Protein 2GSJ (pdb70)

B-factor: mean 14.68, std 8.49, range [4.19, 54.15]

Sequence (271 aa):
GGIVVYWGQNGGEGTLTSTCESGLYQIVNIAFLSQFGGGRRPQINLAGHCDPANNGCRTVSDGIRACQRRGIKVMLSIGGGAGSYSLSSVQDARSVADYIWNNFLGGRSSSRPLGDAVLDGVDFDIEHGGAYYDALARRLSEHNRGGKKVFLSAAPQCPFPDQSLNKALSTGLFDYVWVQFYNNPQCEFNSGNPSNFRNSWNKWTSSFNAKFYVGLPASPEAAGSGYVPPQQLINQVLPFVKRSPKYGGVMLWDRFNDLKTKYSSKIKPSV

CATH classification: 3.20.20.80

Structure (mmCIF, N/CA/C/O backbone):
data_2GSJ
#
_entry.id   2GSJ
#
_cell.length_a   55.190
_cell.length_b   59.949
_cell.length_c   76.697
_cell.angle_alpha   90.00
_cell.angle_beta   90.00
_cell.angle_gamma   90.00
#
_symmetry.space_group_name_H-M   'P 21 21 21'
#
loop_
_entity.id
_entity.type
_entity.pdbx_description
1 polymer 'protein PPL-2'
2 non-polymer 'SULFATE ION'
3 water water
#
loop_
_atom_site.group_PDB
_atom_site.id
_atom_site.type_symbol
_atom_site.label_atom_id
_atom_site.label_alt_id
_atom_site.label_comp_id
_atom_site.label_asym_id
_atom_site.label_entity_id
_atom_site.label_seq_id
_atom_site.pdbx_PDB_ins_code
_atom_site.Cartn_x
_atom_site.Cartn_y
_atom_site.Cartn_z
_atom_site.occupancy
_atom_site.B_iso_or_equiv
_atom_site.auth_seq_id
_atom_site.auth_comp_id
_atom_site.auth_asym_id
_atom_site.auth_atom_id
_atom_site.pdbx_PDB_model_num
ATOM 1 N N . GLY A 1 1 ? 32.183 6.753 22.386 1.00 14.15 1 GLY A N 1
ATOM 2 C CA . GLY A 1 1 ? 31.464 6.455 23.663 1.00 13.00 1 GLY A CA 1
ATOM 3 C C . GLY A 1 1 ? 30.119 5.801 23.445 1.00 12.95 1 GLY A C 1
ATOM 4 O O . GLY A 1 1 ? 29.719 5.494 22.303 1.00 13.78 1 GLY A O 1
ATOM 5 N N . GLY A 1 2 ? 29.420 5.573 24.551 1.00 11.41 2 GLY A N 1
ATOM 6 C CA . GLY A 1 2 ? 28.203 4.783 24.524 1.00 10.69 2 GLY A CA 1
ATOM 7 C C . GLY A 1 2 ? 27.004 5.572 24.997 1.00 9.96 2 GLY A C 1
ATOM 8 O O . GLY A 1 2 ? 27.133 6.679 25.550 1.00 9.96 2 GLY A O 1
ATOM 9 N N . ILE A 1 3 ? 25.830 5.020 24.741 1.00 9.15 3 ILE A N 1
ATOM 10 C CA . ILE A 1 3 ? 24.616 5.605 25.261 1.00 8.28 3 ILE A CA 1
ATOM 11 C C . ILE A 1 3 ? 23.997 4.655 26.258 1.00 7.69 3 ILE A C 1
ATOM 12 O O . ILE A 1 3 ? 23.885 3.462 26.020 1.00 7.99 3 ILE A O 1
ATOM 17 N N . VAL A 1 4 ? 23.664 5.215 27.408 1.00 6.29 4 VAL A N 1
ATOM 18 C CA . VAL A 1 4 ? 23.080 4.465 28.487 1.00 6.10 4 VAL A CA 1
ATOM 19 C C . VAL A 1 4 ? 21.639 4.934 28.556 1.00 6.11 4 VAL A C 1
ATOM 20 O O . VAL A 1 4 ? 21.346 6.092 28.320 1.00 6.29 4 VAL A O 1
ATOM 24 N N . VAL A 1 5 ? 20.729 4.018 28.851 1.00 5.41 5 VAL A N 1
ATOM 25 C CA . VAL A 1 5 ? 19.344 4.426 28.953 1.00 5.37 5 VAL A CA 1
ATOM 26 C C . VAL A 1 5 ? 18.669 3.690 30.097 1.00 5.80 5 VAL A C 1
ATOM 27 O O . VAL A 1 5 ? 19.029 2.562 30.425 1.00 5.76 5 VAL A O 1
ATOM 31 N N . TYR A 1 6 ? 17.685 4.352 30.696 1.00 5.38 6 TYR A N 1
ATOM 32 C CA . TYR A 1 6 ? 16.825 3.696 31.667 1.00 5.82 6 TYR A CA 1
ATOM 33 C C . TYR A 1 6 ? 15.588 3.195 30.980 1.00 6.44 6 TYR A C 1
ATOM 34 O O . TYR A 1 6 ? 14.973 3.906 30.177 1.00 5.78 6 TYR A O 1
ATOM 43 N N . TRP A 1 7 ? 15.208 1.991 31.366 1.00 6.21 7 TRP A N 1
ATOM 44 C CA . TRP A 1 7 ? 13.986 1.384 30.898 1.00 6.48 7 TRP A CA 1
ATOM 45 C C . TRP A 1 7 ? 13.297 0.810 32.105 1.00 6.64 7 TRP A C 1
ATOM 46 O O . TRP A 1 7 ? 13.945 0.332 33.037 1.00 6.15 7 TRP A O 1
ATOM 57 N N . GLY A 1 8 ? 11.968 0.905 32.095 1.00 6.95 8 GLY A N 1
ATOM 58 C CA . GLY A 1 8 ? 11.187 0.173 33.058 1.00 6.64 8 GLY A CA 1
ATOM 59 C C . GLY A 1 8 ? 10.133 0.999 33.733 1.00 7.98 8 GLY A C 1
ATOM 60 O O . GLY A 1 8 ? 9.222 0.438 34.349 1.00 7.93 8 GLY A O 1
ATOM 61 N N . GLN A 1 9 ? 10.228 2.315 33.600 1.00 7.09 9 GLN A N 1
ATOM 62 C CA . GLN A 1 9 ? 9.373 3.207 34.378 1.00 8.61 9 GLN A CA 1
ATOM 63 C C . GLN A 1 9 ? 8.229 3.825 33.599 1.00 8.26 9 GLN A C 1
ATOM 64 O O . GLN A 1 9 ? 7.478 4.664 34.114 1.00 9.25 9 GLN A O 1
ATOM 70 N N . ASN A 1 10 ? 8.068 3.355 32.376 1.00 8.35 10 ASN A N 1
ATOM 71 C CA . ASN A 1 10 ? 6.989 3.813 31.548 1.00 9.20 10 ASN A CA 1
ATOM 72 C C . ASN A 1 10 ? 6.503 2.669 30.696 1.00 9.65 10 ASN A C 1
ATOM 73 O O . ASN A 1 10 ? 7.156 2.270 29.744 1.00 8.87 10 ASN A O 1
ATOM 78 N N . GLY A 1 11 ? 5.338 2.146 31.052 1.00 10.02 11 GLY A N 1
ATOM 79 C CA . GLY A 1 11 ? 4.811 0.982 30.377 1.00 10.22 11 GLY A CA 1
ATOM 80 C C . GLY A 1 11 ? 4.504 1.207 28.914 1.00 10.37 11 GLY A C 1
ATOM 81 O O . GLY A 1 11 ? 4.214 0.264 28.206 1.00 11.49 11 GLY A O 1
ATOM 82 N N . GLY A 1 12 ? 4.566 2.457 28.459 1.00 9.74 12 GLY A N 1
ATOM 83 C CA . GLY A 1 12 ? 4.309 2.773 27.066 1.00 9.82 12 GLY A CA 1
ATOM 84 C C . GLY A 1 12 ? 5.577 2.852 26.236 1.00 9.70 12 GLY A C 1
ATOM 85 O O . GLY A 1 12 ? 5.528 3.213 25.055 1.00 9.72 12 GLY A O 1
ATOM 86 N N . GLU A 1 13 ? 6.709 2.494 26.835 1.00 8.77 13 GLU A N 1
ATOM 87 C CA . GLU A 1 13 ? 8.007 2.664 26.153 1.00 8.52 13 GLU A CA 1
ATOM 88 C C . GLU A 1 13 ? 8.477 1.428 25.392 1.00 8.21 13 GLU A C 1
ATOM 89 O O . GLU A 1 13 ? 9.599 1.394 24.909 1.00 8.47 13 GLU A O 1
ATOM 95 N N . GLY A 1 14 ? 7.606 0.432 25.282 1.00 8.51 14 GLY A N 1
ATOM 96 C CA . GLY A 1 14 ? 7.934 -0.822 24.639 1.00 8.87 14 GLY A CA 1
ATOM 97 C C . GLY A 1 14 ? 8.804 -1.717 25.499 1.00 8.83 14 GLY A C 1
ATOM 98 O O . GLY A 1 14 ? 9.174 -1.391 26.636 1.00 8.88 14 GLY A O 1
ATOM 99 N N . THR A 1 15 ? 9.140 -2.866 24.946 1.00 8.99 15 THR A N 1
ATOM 100 C CA . THR A 1 15 ? 9.786 -3.884 25.697 1.00 9.18 15 THR A CA 1
ATOM 101 C C . THR A 1 15 ? 11.256 -3.579 25.886 1.00 8.46 15 THR A C 1
ATOM 102 O O . THR A 1 15 ? 11.851 -2.770 25.159 1.00 8.50 15 THR A O 1
ATOM 106 N N . LEU A 1 16 ? 11.833 -4.260 26.859 1.00 8.51 16 LEU A N 1
ATOM 107 C CA . LEU A 1 16 ? 13.245 -4.239 27.037 1.00 8.30 16 LEU A CA 1
ATOM 108 C C . LEU A 1 16 ? 13.896 -4.817 25.777 1.00 8.47 16 LEU A C 1
ATOM 109 O O . LEU A 1 16 ? 14.904 -4.313 25.294 1.00 8.09 16 LEU A O 1
ATOM 114 N N . THR A 1 17 ? 13.318 -5.896 25.252 1.00 8.35 17 THR A N 1
ATOM 115 C CA . THR A 1 17 ? 13.846 -6.465 24.014 1.00 8.74 17 THR A CA 1
ATOM 116 C C . THR A 1 17 ? 13.947 -5.394 22.946 1.00 7.76 17 THR A C 1
ATOM 117 O O . THR A 1 17 ? 15.012 -5.206 22.348 1.00 7.41 17 THR A O 1
ATOM 121 N N . SER A 1 18 ? 12.862 -4.662 22.723 1.00 7.44 18 SER A N 1
ATOM 122 C CA . SER A 1 18 ? 12.858 -3.645 21.680 1.00 8.91 18 SER A CA 1
ATOM 123 C C . SER A 1 18 ? 13.913 -2.573 21.941 1.00 8.80 18 SER A C 1
ATOM 124 O O . SER A 1 18 ? 14.615 -2.108 21.022 1.00 8.51 18 SER A O 1
ATOM 127 N N . THR A 1 19 ? 14.013 -2.184 23.207 1.00 9.26 19 THR A N 1
ATOM 128 C CA . THR A 1 19 ? 15.008 -1.224 23.639 1.00 9.30 19 THR A CA 1
ATOM 129 C C . THR A 1 19 ? 16.398 -1.662 23.213 1.00 10.24 19 THR A C 1
ATOM 130 O O . THR A 1 19 ? 17.171 -0.882 22.615 1.00 9.52 19 THR A O 1
ATOM 134 N N . CYS A 1 20 ? 16.721 -2.912 23.500 1.00 10.55 20 CYS A N 1
ATOM 135 C CA . CYS A 1 20 ? 18.042 -3.386 23.127 1.00 12.70 20 CYS A CA 1
ATOM 136 C C . CYS A 1 20 ? 18.230 -3.627 21.655 1.00 12.36 20 CYS A C 1
ATOM 137 O O . CYS A 1 20 ? 19.303 -3.354 21.113 1.00 12.13 20 CYS A O 1
ATOM 140 N N . GLU A 1 21 ? 17.197 -4.151 21.011 1.00 12.00 21 GLU A N 1
ATOM 141 C CA . GLU A 1 21 ? 17.250 -4.341 19.557 1.00 12.79 21 GLU A CA 1
ATOM 142 C C . GLU A 1 21 ? 17.419 -3.051 18.742 1.00 11.92 21 GLU A C 1
ATOM 143 O O . GLU A 1 21 ? 17.850 -3.099 17.595 1.00 12.24 21 GLU A O 1
ATOM 149 N N . SER A 1 22 ? 17.061 -1.904 19.323 1.00 11.02 22 SER A N 1
ATOM 150 C CA . SER A 1 22 ? 17.166 -0.621 18.639 1.00 9.83 22 SER A CA 1
ATOM 151 C C . SER A 1 22 ? 18.606 -0.334 18.223 1.00 8.81 22 SER A C 1
ATOM 152 O O . SER A 1 22 ? 18.838 0.421 17.300 1.00 9.67 22 SER A O 1
ATOM 155 N N . GLY A 1 23 ? 19.561 -0.943 18.908 1.00 8.59 23 GLY A N 1
ATOM 156 C CA . GLY A 1 23 ? 20.977 -0.711 18.636 1.00 9.22 23 GLY A CA 1
ATOM 157 C C . GLY A 1 23 ? 21.462 0.633 19.124 1.00 8.96 23 GLY A C 1
ATOM 158 O O . GLY A 1 23 ? 22.578 1.034 18.839 1.00 9.57 23 GLY A O 1
ATOM 159 N N . LEU A 1 24 ? 20.613 1.341 19.858 1.00 8.41 24 LEU A N 1
ATOM 160 C CA . LEU A 1 24 ? 20.939 2.685 20.300 1.00 7.62 24 LEU A CA 1
ATOM 161 C C . LEU A 1 24 ? 21.811 2.721 21.526 1.00 7.91 24 LEU A C 1
ATOM 162 O O . LEU A 1 24 ? 22.475 3.728 21.770 1.00 8.69 24 LEU A O 1
ATOM 167 N N . TYR A 1 25 ? 21.785 1.636 22.296 1.00 7.77 25 TYR A N 1
ATOM 168 C CA . TYR A 1 25 ? 22.285 1.679 23.649 1.00 7.37 25 TYR A CA 1
ATOM 169 C C . TYR A 1 25 ? 23.398 0.691 23.935 1.00 8.04 25 TYR A C 1
ATOM 170 O O . TYR A 1 25 ? 23.397 -0.424 23.421 1.00 8.59 25 TYR A O 1
ATOM 179 N N . GLN A 1 26 ? 24.317 1.098 24.803 1.00 8.02 26 GLN A N 1
ATOM 180 C CA . GLN A 1 26 ? 25.395 0.217 25.245 1.00 8.21 26 GLN A CA 1
ATOM 181 C C . GLN A 1 26 ? 25.076 -0.363 26.583 1.00 7.48 26 GLN A C 1
ATOM 182 O O . GLN A 1 26 ? 25.567 -1.421 26.937 1.00 7.01 26 GLN A O 1
ATOM 188 N N . ILE A 1 27 ? 24.258 0.359 27.338 1.00 6.81 27 ILE A N 1
ATOM 189 C CA . ILE A 1 27 ? 23.879 -0.105 28.660 1.00 6.55 27 ILE A CA 1
ATOM 190 C C . ILE A 1 27 ? 22.427 0.261 28.887 1.00 6.97 27 ILE A C 1
ATOM 191 O O . ILE A 1 27 ? 22.007 1.354 28.560 1.00 6.54 27 ILE A O 1
ATOM 196 N N . VAL A 1 28 ? 21.661 -0.668 29.427 1.00 5.82 28 VAL A N 1
ATOM 197 C CA . VAL A 1 28 ? 20.299 -0.358 29.804 1.00 6.66 28 VAL A CA 1
ATOM 198 C C . VAL A 1 28 ? 20.186 -0.603 31.295 1.00 6.47 28 VAL A C 1
ATOM 199 O O . VAL A 1 28 ? 20.594 -1.656 31.797 1.00 7.74 28 VAL A O 1
ATOM 203 N N . ASN A 1 29 ? 19.640 0.383 31.999 1.00 5.64 29 ASN A N 1
ATOM 204 C CA . ASN A 1 29 ? 19.367 0.247 33.407 1.00 6.37 29 ASN A CA 1
ATOM 205 C C . ASN A 1 29 ? 17.885 -0.043 33.567 1.00 5.87 29 ASN A C 1
ATOM 206 O O . ASN A 1 29 ? 17.040 0.723 33.107 1.00 6.54 29 ASN A O 1
ATOM 211 N N . ILE A 1 30 ? 17.599 -1.166 34.199 1.00 5.41 30 ILE A N 1
ATOM 212 C CA . ILE A 1 30 ? 16.221 -1.547 34.491 1.00 5.78 30 ILE A CA 1
ATOM 213 C C . ILE A 1 30 ? 15.802 -0.856 35.794 1.00 5.52 30 ILE A C 1
ATOM 214 O O . ILE A 1 30 ? 16.339 -1.125 36.870 1.00 5.73 30 ILE A O 1
ATOM 219 N N . ALA A 1 31 ? 14.842 0.049 35.659 1.00 5.55 31 ALA A N 1
ATOM 220 C CA . ALA A 1 31 ? 14.390 0.903 36.745 1.00 5.70 31 ALA A CA 1
ATOM 221 C C . ALA A 1 31 ? 12.987 0.436 37.157 1.00 5.75 31 ALA A C 1
ATOM 222 O O . ALA A 1 31 ? 12.072 0.562 36.378 1.00 6.71 31 ALA A O 1
ATOM 224 N N . PHE A 1 32 ? 12.790 -0.079 38.366 1.00 6.60 32 PHE A N 1
ATOM 225 C CA . PHE A 1 32 ? 13.769 -0.112 39.438 1.00 6.24 32 PHE A CA 1
ATOM 226 C C . PHE A 1 32 ? 13.466 -1.265 40.360 1.00 7.06 32 PHE A C 1
ATOM 227 O O . PHE A 1 32 ? 12.325 -1.734 40.431 1.00 7.19 32 PHE A O 1
ATOM 235 N N . LEU A 1 33 ? 14.480 -1.655 41.121 1.00 7.41 33 LEU A N 1
ATOM 236 C CA . LEU A 1 33 ? 14.230 -2.288 42.406 1.00 7.79 33 LEU A CA 1
ATOM 237 C C . LEU A 1 33 ? 13.920 -1.079 43.291 1.00 7.37 33 LEU A C 1
ATOM 238 O O . LEU A 1 33 ? 14.815 -0.401 43.808 1.00 8.36 33 LEU A O 1
ATOM 243 N N . SER A 1 3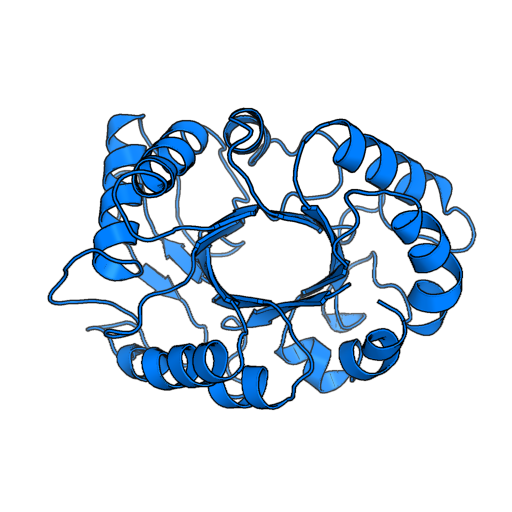4 ? 12.636 -0.795 43.411 1.00 7.75 34 SER A N 1
ATOM 244 C CA . SER A 1 34 ? 12.155 0.439 44.003 1.00 7.46 34 SER A CA 1
ATOM 245 C C . SER A 1 34 ? 11.972 0.313 45.512 1.00 8.01 34 SER A C 1
ATOM 246 O O . SER A 1 34 ? 11.805 1.301 46.196 1.00 7.94 34 SER A O 1
ATOM 249 N N . GLN A 1 35 ? 11.976 -0.915 46.023 1.00 8.07 35 GLN A N 1
ATOM 250 C CA . GLN A 1 35 ? 11.798 -1.117 47.459 1.00 7.84 35 GLN A CA 1
ATOM 251 C C . GLN A 1 35 ? 12.780 -2.155 47.947 1.00 7.54 35 GLN A C 1
ATOM 252 O O . GLN A 1 35 ? 12.927 -3.201 47.346 1.00 7.25 35 GLN A O 1
ATOM 258 N N . PHE A 1 36 ? 13.475 -1.829 49.035 1.00 8.16 36 PHE A N 1
ATOM 259 C CA . PHE A 1 36 ? 14.464 -2.706 49.628 1.00 8.18 36 PHE A CA 1
ATOM 260 C C . PHE A 1 36 ? 14.958 -2.016 50.871 1.00 8.59 36 PHE A C 1
ATOM 261 O O . PHE A 1 36 ? 14.734 -0.811 51.064 1.00 8.39 36 PHE A O 1
ATOM 269 N N . GLY A 1 37 ? 15.685 -2.772 51.683 1.00 8.81 37 GLY A N 1
ATOM 270 C CA . GLY A 1 37 ? 16.338 -2.227 52.841 1.00 9.61 37 GLY A CA 1
ATOM 271 C C . GLY A 1 37 ? 15.410 -2.049 54.013 1.00 8.91 37 GLY A C 1
ATOM 272 O O . GLY A 1 37 ? 14.183 -2.027 53.865 1.00 9.19 37 GLY A O 1
ATOM 273 N N . GLY A 1 38 ? 15.997 -1.955 55.200 1.00 8.80 38 GLY A N 1
ATOM 274 C CA . GLY A 1 38 ? 15.232 -1.567 56.369 1.00 8.29 38 GLY A CA 1
ATOM 275 C C . GLY A 1 38 ? 14.265 -2.647 56.822 1.00 8.00 38 GLY A C 1
ATOM 276 O O . GLY A 1 38 ? 13.410 -2.388 57.670 1.00 8.94 38 GLY A O 1
ATOM 277 N N . GLY A 1 39 ? 14.410 -3.843 56.239 1.00 8.33 39 GLY A N 1
ATOM 278 C CA . GLY A 1 39 ? 13.528 -4.979 56.508 1.00 9.37 39 GLY A CA 1
ATOM 279 C C . GLY A 1 39 ? 12.353 -5.036 55.549 1.00 9.85 39 GLY A C 1
ATOM 280 O O . GLY A 1 39 ? 11.515 -5.938 55.649 1.00 9.75 39 GLY A O 1
ATOM 281 N N . ARG A 1 40 ? 12.256 -4.050 54.652 1.00 9.35 40 ARG A N 1
ATOM 282 C CA . ARG A 1 40 ? 11.232 -4.093 53.630 1.00 10.40 40 ARG A CA 1
ATOM 283 C C . ARG A 1 40 ? 11.381 -5.327 52.736 1.00 10.54 40 ARG A C 1
ATOM 284 O O . ARG A 1 40 ? 12.480 -5.817 52.464 1.00 10.68 40 ARG A O 1
ATOM 292 N N . ARG A 1 41 ? 10.241 -5.833 52.297 1.00 11.21 41 ARG A N 1
ATOM 293 C CA . ARG A 1 41 ? 10.219 -6.859 51.285 1.00 12.01 41 ARG A CA 1
ATOM 294 C C . ARG A 1 41 ? 10.735 -6.177 50.030 1.00 11.54 41 ARG A C 1
ATOM 295 O O . ARG A 1 41 ? 10.214 -5.148 49.646 1.00 10.79 41 ARG A O 1
ATOM 303 N N . PRO A 1 42 ? 11.778 -6.736 49.412 1.00 12.36 42 PRO A N 1
ATOM 304 C CA . PRO A 1 42 ? 12.220 -6.058 48.179 1.00 12.37 42 PRO A CA 1
ATOM 305 C C . PRO A 1 42 ? 11.163 -6.147 47.093 1.00 12.71 42 PRO A C 1
ATOM 306 O O . PRO A 1 42 ? 10.450 -7.155 46.987 1.00 12.99 42 PRO A O 1
ATOM 310 N N . GLN A 1 43 ? 11.040 -5.091 46.302 1.00 12.05 43 GLN A N 1
ATOM 311 C CA . GLN A 1 43 ? 10.057 -5.106 45.232 1.00 11.89 43 GLN A CA 1
ATOM 312 C C . GLN A 1 43 ? 10.643 -4.370 44.071 1.00 11.04 43 GLN A C 1
ATOM 313 O O . GLN A 1 43 ? 11.309 -3.348 44.236 1.00 9.24 43 GLN A O 1
ATOM 319 N N . ILE A 1 44 ? 10.396 -4.914 42.894 1.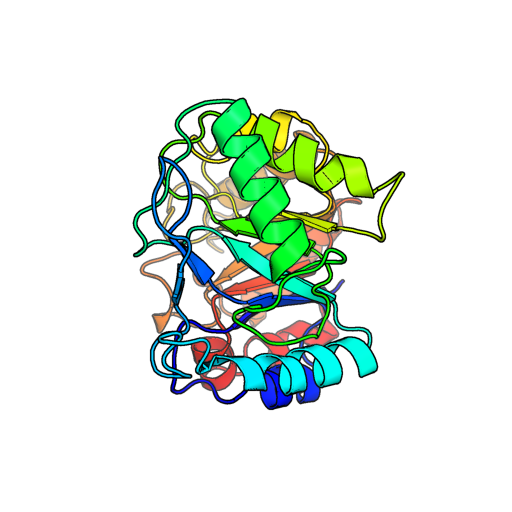00 11.01 44 ILE A N 1
ATOM 320 C CA . ILE A 1 44 ? 10.673 -4.144 41.697 1.00 10.87 44 ILE A CA 1
ATOM 321 C C . ILE A 1 44 ? 9.414 -3.385 41.347 1.00 10.33 44 ILE A C 1
ATOM 322 O O . ILE A 1 44 ? 8.286 -3.738 41.755 1.00 10.59 44 ILE A O 1
ATOM 327 N N . ASN A 1 45 ? 9.612 -2.323 40.590 1.00 9.36 45 ASN A N 1
ATOM 328 C CA . ASN A 1 45 ? 8.511 -1.638 40.008 1.00 8.71 45 ASN A CA 1
ATOM 329 C C . ASN A 1 45 ? 8.903 -1.369 38.574 1.00 8.53 45 ASN A C 1
ATOM 330 O O . ASN A 1 45 ? 9.903 -0.708 38.324 1.00 8.15 45 ASN A O 1
ATOM 335 N N . LEU A 1 46 ? 8.125 -1.913 37.650 1.00 8.01 46 LEU A N 1
ATOM 336 C CA . LEU A 1 46 ? 8.327 -1.608 36.249 1.00 7.90 46 LEU A CA 1
ATOM 337 C C . LEU A 1 46 ? 7.093 -0.939 35.668 1.00 8.30 46 LEU A C 1
ATOM 338 O O . LEU A 1 46 ? 6.703 -1.203 34.522 1.00 8.68 46 LEU A O 1
ATOM 343 N N . ALA A 1 47 ? 6.501 -0.041 36.459 1.00 8.41 47 ALA A N 1
ATOM 344 C CA . ALA A 1 47 ? 5.372 0.755 36.010 1.00 10.00 47 ALA A CA 1
ATOM 345 C C . ALA A 1 47 ? 4.353 -0.195 35.374 1.00 9.96 47 ALA A C 1
ATOM 346 O O . ALA A 1 47 ? 4.115 -1.272 35.911 1.00 11.14 47 ALA A O 1
ATOM 348 N N . GLY A 1 48 ? 3.794 0.176 34.229 1.00 11.35 48 GLY A N 1
ATOM 349 C CA . GLY A 1 48 ? 2.783 -0.640 33.565 1.00 12.26 48 GLY A CA 1
ATOM 350 C C . GLY A 1 48 ? 3.275 -1.827 32.764 1.00 13.13 48 GLY A C 1
ATOM 351 O O . GLY A 1 48 ? 2.477 -2.539 32.143 1.00 13.16 48 GLY A O 1
ATOM 352 N N . HIS A 1 49 ? 4.589 -2.065 32.764 1.00 12.24 49 HIS A N 1
ATOM 353 C CA . HIS A 1 49 ? 5.142 -3.137 31.954 1.00 12.57 49 HIS A CA 1
ATOM 354 C C . HIS A 1 49 ? 4.626 -4.492 32.398 1.00 13.35 49 HIS A C 1
ATOM 355 O O . HIS A 1 49 ? 4.248 -5.313 31.590 1.00 13.37 49 HIS A O 1
ATOM 362 N N . CYS A 1 50 ? 4.635 -4.703 33.696 1.00 13.90 50 CYS A N 1
ATOM 363 C CA . CYS A 1 50 ? 4.295 -5.989 34.275 1.00 15.27 50 CYS A CA 1
ATOM 364 C C . CYS A 1 50 ? 4.100 -5.782 35.762 1.00 16.61 50 CYS A C 1
ATOM 365 O O . CYS A 1 50 ? 4.586 -4.816 36.349 1.00 15.23 50 CYS A O 1
ATOM 368 N N . ASP A 1 51 ? 3.352 -6.696 36.354 1.00 18.29 51 ASP A N 1
ATOM 369 C CA . ASP A 1 51 ? 3.031 -6.629 37.750 1.00 20.25 51 ASP A CA 1
ATOM 370 C C . ASP A 1 51 ? 3.980 -7.597 38.442 1.00 21.47 51 ASP A C 1
ATOM 371 O O . ASP A 1 51 ? 3.902 -8.809 38.226 1.00 21.92 51 ASP A O 1
ATOM 376 N N . PRO A 1 52 ? 4.873 -7.070 39.290 1.00 22.57 52 PRO A N 1
ATOM 377 C CA . PRO A 1 52 ? 5.876 -7.916 39.904 1.00 23.95 52 PRO A CA 1
ATOM 378 C C . PRO A 1 52 ? 5.277 -8.873 40.940 1.00 25.30 52 PRO A C 1
ATOM 379 O O . PRO A 1 52 ? 5.977 -9.771 41.413 1.00 25.75 52 PRO A O 1
ATOM 383 N N . ALA A 1 53 ? 4.002 -8.673 41.281 1.00 26.61 53 ALA A N 1
ATOM 384 C CA . ALA A 1 53 ? 3.280 -9.580 42.184 1.00 28.30 53 ALA A CA 1
ATOM 385 C C . ALA A 1 53 ? 3.476 -11.008 41.711 1.00 29.40 53 ALA A C 1
ATOM 386 O O . ALA A 1 53 ? 3.225 -11.323 40.536 1.00 29.71 53 ALA A O 1
ATOM 388 N N . ASN A 1 54 ? 3.935 -11.853 42.635 1.00 30.74 54 ASN A N 1
ATOM 389 C CA . ASN A 1 54 ? 4.319 -13.239 42.345 1.00 31.74 54 ASN A CA 1
ATOM 390 C C . ASN A 1 54 ? 5.141 -13.365 41.051 1.00 31.54 54 ASN A C 1
ATOM 391 O O . ASN A 1 54 ? 4.785 -14.092 40.118 1.00 32.27 54 ASN A O 1
ATOM 396 N N . ASN A 1 55 ? 6.236 -12.611 41.022 1.00 30.96 55 ASN A N 1
ATOM 397 C CA . ASN A 1 55 ? 7.143 -12.511 39.872 1.00 29.98 55 ASN A CA 1
ATOM 398 C C . ASN A 1 55 ? 6.490 -12.471 38.461 1.00 28.52 55 ASN A C 1
ATOM 399 O O . ASN A 1 55 ? 6.907 -13.195 37.556 1.00 29.12 55 ASN A O 1
ATOM 404 N N . GLY A 1 56 ? 5.491 -11.604 38.281 1.00 26.09 56 GLY A N 1
ATOM 405 C CA . GLY A 1 56 ? 4.854 -11.394 36.970 1.00 23.44 56 GLY A CA 1
ATOM 406 C C . GLY A 1 56 ? 5.734 -10.664 35.956 1.00 21.50 56 GLY A C 1
ATOM 407 O O . GLY A 1 56 ? 5.361 -10.478 34.801 1.00 21.11 56 GLY A O 1
ATOM 408 N N . CYS A 1 57 ? 6.907 -10.238 36.408 1.00 19.70 57 CYS A N 1
ATOM 409 C CA . CYS A 1 57 ? 7.886 -9.602 35.525 1.00 18.39 57 CYS A CA 1
ATOM 410 C C . CYS A 1 57 ? 8.989 -10.564 35.068 1.00 18.61 57 CYS A C 1
ATOM 411 O O . CYS A 1 57 ? 10.010 -10.147 34.528 1.00 17.33 57 CYS A O 1
ATOM 414 N N . ARG A 1 58 ? 8.771 -11.865 35.258 1.00 19.15 58 ARG A N 1
ATOM 415 C CA . ARG A 1 58 ? 9.810 -12.849 34.940 1.00 19.94 58 ARG A CA 1
ATOM 416 C C . ARG A 1 58 ? 10.234 -12.871 33.483 1.00 19.52 58 ARG A C 1
ATOM 417 O O . ARG A 1 58 ? 11.382 -13.241 33.170 1.00 19.13 58 ARG A O 1
ATOM 425 N N . THR A 1 59 ? 9.316 -12.466 32.604 1.00 18.92 59 THR A N 1
ATOM 426 C CA . THR A 1 59 ? 9.573 -12.408 31.165 1.00 19.28 59 THR A CA 1
ATOM 427 C C . THR A 1 59 ? 10.593 -11.336 30.761 1.00 17.69 59 THR A C 1
ATOM 428 O O . THR A 1 59 ? 11.072 -11.320 29.626 1.00 18.26 59 THR A O 1
ATOM 432 N N . VAL A 1 60 ? 10.897 -10.419 31.677 1.00 16.01 60 VAL A N 1
ATOM 433 C CA . VAL A 1 60 ? 11.934 -9.414 31.435 1.00 14.10 60 VAL A CA 1
ATOM 434 C C . VAL A 1 60 ? 13.276 -10.072 31.103 1.00 13.67 60 VAL A C 1
ATOM 435 O O . VAL A 1 60 ? 14.127 -9.478 30.419 1.00 12.89 60 VAL A O 1
ATOM 439 N N . SER A 1 61 ? 13.463 -11.303 31.580 1.00 13.31 61 SER A N 1
ATOM 440 C CA . SER A 1 61 ? 14.653 -12.060 31.269 1.00 13.65 61 SER A CA 1
ATOM 441 C C . SER A 1 61 ? 14.853 -12.239 29.776 1.00 13.52 61 SER A C 1
ATOM 442 O O . SER A 1 61 ? 15.986 -12.320 29.328 1.00 13.08 61 SER A O 1
ATOM 445 N N . ASP A 1 62 ? 13.760 -12.316 29.022 1.00 13.52 62 ASP A N 1
ATOM 446 C CA . ASP A 1 62 ? 13.857 -12.367 27.563 1.00 13.83 62 ASP A CA 1
ATOM 447 C C . ASP A 1 62 ? 14.546 -11.105 27.027 1.00 13.33 62 ASP A C 1
ATOM 448 O O . ASP A 1 62 ? 15.434 -11.185 26.171 1.00 13.88 62 ASP A O 1
ATOM 453 N N . GLY A 1 63 ? 14.120 -9.951 27.540 1.00 12.74 63 GLY A N 1
ATOM 454 C CA . GLY A 1 63 ? 14.738 -8.681 27.187 1.00 12.13 63 GLY A CA 1
ATOM 455 C C . GLY A 1 63 ? 16.180 -8.630 27.641 1.00 11.91 63 GLY A C 1
ATOM 456 O O . GLY A 1 63 ? 17.050 -8.150 26.894 1.00 11.92 63 GLY A O 1
ATOM 457 N N . ILE A 1 64 ? 16.435 -9.093 28.864 1.00 10.58 64 ILE A N 1
ATOM 458 C CA . ILE A 1 64 ? 17.794 -9.053 29.401 1.00 10.79 64 ILE A CA 1
ATOM 459 C C . ILE A 1 64 ? 18.710 -9.853 28.480 1.00 11.68 64 ILE A C 1
ATOM 460 O O . ILE A 1 64 ? 19.762 -9.383 28.058 1.00 11.44 64 ILE A O 1
ATOM 465 N N . ARG A 1 65 ? 18.263 -11.054 28.155 1.00 12.79 65 ARG A N 1
ATOM 466 C CA . ARG A 1 65 ? 18.997 -11.931 27.264 1.00 13.69 65 ARG A CA 1
ATOM 467 C C . ARG A 1 65 ? 19.183 -11.301 25.885 1.00 13.80 65 ARG A C 1
ATOM 468 O O . ARG A 1 65 ? 20.289 -11.320 25.358 1.00 13.85 65 ARG A O 1
ATOM 476 N N . ALA A 1 66 ? 18.115 -10.734 25.319 1.00 13.95 66 ALA A N 1
ATOM 477 C CA . ALA A 1 66 ? 18.159 -10.067 24.012 1.00 13.99 66 ALA A CA 1
ATOM 478 C C . ALA A 1 66 ? 19.246 -8.981 24.011 1.00 14.15 66 ALA A C 1
ATOM 479 O O . ALA A 1 66 ? 20.016 -8.834 23.061 1.00 14.05 66 ALA A O 1
ATOM 481 N N . CYS A 1 67 ? 19.301 -8.247 25.116 1.00 13.55 67 CYS A N 1
ATOM 482 C CA . CYS A 1 67 ? 20.287 -7.207 25.322 1.00 13.49 67 CYS A CA 1
ATOM 483 C C . CYS A 1 67 ? 21.688 -7.814 25.383 1.00 12.42 67 CYS A C 1
ATOM 484 O O . CYS A 1 67 ? 22.618 -7.386 24.689 1.00 12.39 67 CYS A O 1
ATOM 487 N N . GLN A 1 68 ? 21.841 -8.808 26.233 1.00 11.80 68 GLN A N 1
ATOM 488 C CA . GLN A 1 68 ? 23.165 -9.367 26.464 1.00 11.68 68 GLN A CA 1
ATOM 489 C C . GLN A 1 68 ? 23.720 -10.085 25.249 1.00 12.29 68 GLN A C 1
ATOM 490 O O . GLN A 1 68 ? 24.926 -10.053 25.023 1.00 12.19 68 GLN A O 1
ATOM 496 N N . ARG A 1 69 ? 22.826 -10.690 24.468 1.00 13.01 69 ARG A N 1
ATOM 497 C CA . ARG A 1 69 ? 23.184 -11.321 23.191 1.00 14.95 69 ARG A CA 1
ATOM 498 C C . ARG A 1 69 ? 23.688 -10.283 22.192 1.00 14.20 69 ARG A C 1
ATOM 499 O O . ARG A 1 69 ? 24.328 -10.633 21.205 1.00 14.70 69 ARG A O 1
ATOM 507 N N . ARG A 1 70 ? 23.416 -9.009 22.456 1.00 12.97 70 ARG A N 1
ATOM 508 C CA . ARG A 1 70 ? 23.920 -7.939 21.594 1.00 13.18 70 ARG A CA 1
ATOM 509 C C . ARG A 1 70 ? 25.047 -7.140 22.230 1.00 12.44 70 ARG A C 1
ATOM 510 O O . ARG A 1 70 ? 25.418 -6.086 21.720 1.00 12.78 70 ARG A O 1
ATOM 518 N N . GLY A 1 71 ? 25.577 -7.652 23.338 1.00 11.78 71 GLY A N 1
ATOM 519 C CA . GLY A 1 71 ? 26.731 -7.085 24.007 1.00 11.71 71 GLY A CA 1
ATOM 520 C C . GLY A 1 71 ? 26.353 -5.894 24.855 1.00 11.61 71 GLY A C 1
ATOM 521 O O . GLY A 1 71 ? 27.213 -5.140 25.275 1.00 13.22 71 GLY A O 1
ATOM 522 N N . ILE A 1 72 ? 25.055 -5.729 25.093 1.00 11.10 72 ILE A N 1
ATOM 523 C CA . ILE A 1 72 ? 24.559 -4.598 25.883 1.00 9.54 72 ILE A CA 1
ATOM 524 C C . ILE A 1 72 ? 24.503 -5.032 27.339 1.00 9.40 72 ILE A C 1
ATOM 525 O O . ILE A 1 72 ? 23.986 -6.107 27.669 1.00 8.45 72 ILE A O 1
ATOM 530 N N . LYS A 1 73 ? 25.095 -4.216 28.209 1.00 9.32 73 LYS A N 1
ATOM 531 C CA . LYS A 1 73 ? 25.023 -4.460 29.633 1.00 9.88 73 LYS A CA 1
ATOM 532 C C . LYS A 1 73 ? 23.640 -4.075 30.139 1.00 9.64 73 LYS A C 1
ATOM 533 O O . LYS A 1 73 ? 23.067 -3.067 29.727 1.00 8.42 73 LYS A O 1
ATOM 539 N N . VAL A 1 74 ? 23.115 -4.890 31.043 1.00 8.78 74 VAL A N 1
ATOM 540 C CA . VAL A 1 74 ? 21.838 -4.602 31.620 1.00 9.00 74 VAL A CA 1
ATOM 541 C C . VAL A 1 74 ? 22.015 -4.559 33.117 1.00 8.93 74 VAL A C 1
ATOM 542 O O . VAL A 1 74 ? 22.450 -5.535 33.733 1.00 9.43 74 VAL A O 1
ATOM 546 N N . MET A 1 75 ? 21.699 -3.399 33.683 1.00 7.95 75 MET A N 1
ATOM 547 C CA . MET A 1 75 ? 21.949 -3.129 35.081 1.00 7.70 75 MET A CA 1
ATOM 548 C C . MET A 1 75 ? 20.606 -3.136 35.764 1.00 7.38 75 MET A C 1
ATOM 549 O O . MET A 1 75 ? 19.587 -2.707 35.183 1.00 7.52 75 MET A O 1
ATOM 554 N N . LEU A 1 76 ? 20.605 -3.623 36.992 1.00 7.26 76 LEU A N 1
ATOM 555 C CA . LEU A 1 76 ? 19.447 -3.427 37.848 1.00 7.16 76 LEU A CA 1
ATOM 556 C C . LEU A 1 76 ? 19.611 -2.073 38.508 1.00 6.55 76 LEU A C 1
ATOM 557 O O . LEU A 1 76 ? 20.558 -1.845 39.259 1.00 7.73 76 LEU A O 1
ATOM 562 N N . SER A 1 77 ? 18.678 -1.179 38.250 1.00 6.53 77 SER A N 1
ATOM 563 C CA . SER A 1 77 ? 18.713 0.083 38.946 1.00 6.85 77 SER A CA 1
ATOM 564 C C . SER A 1 77 ? 17.896 -0.001 40.219 1.00 7.09 77 SER A C 1
ATOM 565 O O . SER A 1 77 ? 16.728 -0.399 40.215 1.00 8.73 77 SER A O 1
ATOM 568 N N . ILE A 1 78 ? 18.530 0.392 41.308 1.00 5.92 78 ILE A N 1
ATOM 569 C CA . ILE A 1 78 ? 17.899 0.347 42.596 1.00 6.35 78 ILE A CA 1
ATOM 570 C C . ILE A 1 78 ? 17.598 1.753 43.056 1.00 6.05 78 ILE A C 1
ATOM 571 O O . ILE A 1 78 ? 18.380 2.685 42.838 1.00 6.58 78 ILE A O 1
ATOM 576 N N . GLY A 1 79 ? 16.429 1.900 43.672 1.00 6.49 79 GLY A N 1
ATOM 577 C CA . GLY A 1 79 ? 16.039 3.156 44.252 1.00 6.30 79 GLY A CA 1
ATOM 578 C C . GLY A 1 79 ? 15.025 3.857 43.380 1.00 6.94 79 GLY A C 1
ATOM 579 O O . GLY A 1 79 ? 13.925 3.339 43.166 1.00 7.13 79 GLY A O 1
ATOM 580 N N . GLY A 1 80 ? 15.386 5.034 42.872 1.00 7.98 80 GLY A N 1
ATOM 581 C CA . GLY A 1 80 ? 14.452 5.787 42.062 1.00 7.40 80 GLY A CA 1
ATOM 582 C C . GLY A 1 80 ? 13.675 6.747 42.931 1.00 8.00 80 GLY A C 1
ATOM 583 O O . GLY A 1 80 ? 13.872 6.807 44.140 1.00 7.94 80 GLY A O 1
ATOM 584 N N . GLY A 1 81 ? 12.798 7.506 42.300 1.00 8.21 81 GLY A N 1
ATOM 585 C CA . GLY A 1 81 ? 12.113 8.586 42.972 1.00 9.14 81 GLY A CA 1
ATOM 586 C C . GLY A 1 81 ? 10.795 8.262 43.617 1.00 10.13 81 GLY A C 1
ATOM 587 O O . GLY A 1 81 ? 10.223 9.128 44.288 1.00 12.07 81 GLY A O 1
ATOM 588 N N . ALA A 1 82 ? 10.305 7.032 43.439 1.00 9.61 82 ALA A N 1
ATOM 589 C CA . ALA A 1 82 ? 8.961 6.684 43.919 1.00 9.32 82 ALA A CA 1
ATOM 590 C C . ALA A 1 82 ? 8.967 5.660 45.040 1.00 9.38 82 ALA A C 1
ATOM 591 O O . ALA A 1 82 ? 8.087 5.659 45.899 1.00 9.68 82 ALA A O 1
ATOM 593 N N . GLY A 1 83 ? 9.946 4.769 45.005 1.00 8.33 83 GLY A N 1
ATOM 594 C CA . GLY A 1 83 ? 9.954 3.628 45.929 1.00 8.13 83 GLY A CA 1
ATOM 595 C C . GLY A 1 83 ? 10.269 4.019 47.363 1.00 8.55 83 GLY A C 1
ATOM 596 O O . GLY A 1 83 ? 10.747 5.131 47.651 1.00 9.17 83 GLY A O 1
ATOM 597 N N . SER A 1 84 ? 9.969 3.084 48.264 1.00 8.74 84 SER A N 1
ATOM 598 C CA . SER A 1 84 ? 10.329 3.217 49.665 1.00 9.98 84 SER A CA 1
ATOM 599 C C . SER A 1 84 ? 11.524 2.311 49.884 1.00 9.20 84 SER A C 1
ATOM 600 O O . SER A 1 84 ? 11.396 1.088 49.798 1.00 9.89 84 SER A O 1
ATOM 603 N N . TYR A 1 85 ? 12.671 2.913 50.158 1.00 8.96 85 TYR A N 1
ATOM 604 C CA . TYR A 1 85 ? 13.919 2.166 50.323 1.00 9.13 85 TYR A CA 1
ATOM 605 C C . TYR A 1 85 ? 14.890 2.975 51.142 1.00 10.00 85 TYR A C 1
ATOM 606 O O . TYR A 1 85 ? 14.924 4.199 51.048 1.00 10.61 85 TYR A O 1
ATOM 615 N N . SER A 1 86 ? 15.719 2.283 51.906 1.00 10.09 86 SER A N 1
ATOM 616 C CA . SER A 1 86 ? 16.745 2.905 52.722 1.00 10.41 86 SER A CA 1
ATOM 617 C C . SER A 1 86 ? 17.404 1.744 53.427 1.00 10.29 86 SER A C 1
ATOM 618 O O . SER A 1 86 ? 16.822 0.678 53.544 1.00 10.59 86 SER A O 1
ATOM 621 N N . LEU A 1 87 ? 18.613 1.962 53.902 1.00 9.92 87 LEU A N 1
ATOM 622 C CA . LEU A 1 87 ? 19.373 0.924 54.556 1.00 9.68 87 LEU A CA 1
ATOM 623 C C . LEU A 1 87 ? 19.505 1.262 56.028 1.00 9.60 87 LEU A C 1
ATOM 624 O O . LEU A 1 87 ? 19.730 2.414 56.378 1.00 9.47 87 LEU A O 1
ATOM 629 N N . SER A 1 88 ? 19.376 0.253 56.886 1.00 9.24 88 SER A N 1
ATOM 630 C CA . SER A 1 88 ? 19.350 0.501 58.328 1.00 9.14 88 SER A CA 1
ATOM 631 C C . SER A 1 88 ? 20.707 0.314 58.995 1.00 9.43 88 SER A C 1
ATOM 632 O O . SER A 1 88 ? 20.939 0.811 60.099 1.00 9.52 88 SER A O 1
ATOM 635 N N . SER A 1 89 ? 21.588 -0.430 58.337 1.00 9.83 89 SER A N 1
ATOM 636 C CA . SER A 1 89 ? 22.856 -0.824 58.915 1.00 10.68 89 SER A CA 1
ATOM 637 C C . SER A 1 89 ? 23.728 -1.425 57.827 1.00 11.28 89 SER A C 1
ATOM 638 O O . SER A 1 89 ? 23.277 -1.688 56.703 1.00 10.87 89 SER A O 1
ATOM 641 N N . VAL A 1 90 ? 24.990 -1.650 58.178 1.00 11.68 90 VAL A N 1
ATOM 642 C CA . VAL A 1 90 ? 25.902 -2.393 57.319 1.00 12.05 90 VAL A CA 1
ATOM 643 C C . VAL A 1 90 ? 25.390 -3.790 57.038 1.00 12.20 90 VAL A C 1
ATOM 644 O O . VAL A 1 90 ? 25.404 -4.234 55.896 1.00 11.26 90 VAL A O 1
ATOM 648 N N . GLN A 1 91 ? 24.920 -4.479 58.076 1.00 12.37 91 GLN A N 1
ATOM 649 C CA . GLN A 1 91 ? 24.380 -5.815 57.893 1.00 13.03 91 GLN A CA 1
ATOM 650 C C . GLN A 1 91 ? 23.180 -5.799 56.954 1.00 11.74 91 GLN A C 1
ATOM 651 O O . GLN A 1 91 ? 23.070 -6.661 56.091 1.00 10.90 91 GLN A O 1
ATOM 657 N N . ASP A 1 92 ? 22.301 -4.811 57.131 1.00 11.32 92 ASP A N 1
ATOM 658 C CA . ASP A 1 92 ? 21.154 -4.643 56.252 1.00 10.63 92 ASP A CA 1
ATOM 659 C C . ASP A 1 92 ? 21.632 -4.416 54.820 1.00 10.34 92 ASP A C 1
ATOM 660 O O . ASP A 1 92 ? 21.134 -5.049 53.895 1.00 9.93 92 ASP A O 1
ATOM 665 N N . ALA A 1 93 ? 22.621 -3.542 54.653 1.00 9.68 93 ALA A N 1
ATOM 666 C CA . ALA A 1 93 ? 23.154 -3.266 53.328 1.00 9.39 93 ALA A CA 1
ATOM 667 C C . ALA A 1 93 ? 23.693 -4.555 52.720 1.00 9.75 93 ALA A C 1
ATOM 668 O O . ALA A 1 93 ? 23.443 -4.856 51.567 1.00 8.71 93 ALA A O 1
ATOM 670 N N . ARG A 1 94 ? 24.406 -5.342 53.517 1.00 10.05 94 ARG A N 1
ATOM 671 C CA . ARG A 1 94 ? 24.936 -6.593 53.017 1.00 10.87 94 ARG A CA 1
ATOM 672 C C . ARG A 1 94 ? 23.813 -7.551 52.681 1.00 11.15 94 ARG A C 1
ATOM 673 O O . ARG A 1 94 ? 23.875 -8.234 51.668 1.00 11.25 94 ARG A O 1
ATOM 681 N N . SER A 1 95 ? 22.788 -7.578 53.527 1.00 11.26 95 SER A N 1
ATOM 682 C CA . SER A 1 95 ? 21.617 -8.404 53.295 1.00 12.11 95 SER A CA 1
ATOM 683 C C . SER A 1 95 ? 20.940 -8.058 51.965 1.00 11.93 95 SER A C 1
ATOM 684 O O . SER A 1 95 ? 20.586 -8.955 51.179 1.00 12.10 95 SER A O 1
ATOM 687 N N . VAL A 1 96 ? 20.770 -6.760 51.719 1.00 11.12 96 VAL A N 1
ATOM 688 C CA . VAL A 1 96 ? 20.190 -6.308 50.461 1.00 10.58 96 VAL A CA 1
ATOM 689 C C . VAL A 1 96 ? 21.102 -6.659 49.276 1.00 10.25 96 VAL A C 1
ATOM 690 O O . VAL A 1 96 ? 20.621 -7.164 48.270 1.00 10.66 96 VAL A O 1
ATOM 694 N N . ALA A 1 97 ? 22.410 -6.423 49.408 1.00 10.09 97 ALA A N 1
ATOM 695 C CA . ALA A 1 97 ? 23.347 -6.796 48.363 1.00 10.51 97 ALA A CA 1
ATOM 696 C C . ALA A 1 97 ? 23.223 -8.293 48.072 1.00 10.61 97 ALA A C 1
ATOM 697 O O . ALA A 1 97 ? 23.239 -8.716 46.917 1.00 10.43 97 ALA A O 1
ATOM 699 N N . ASP A 1 98 ? 23.100 -9.095 49.132 1.00 11.27 98 ASP A N 1
ATOM 700 C CA . ASP A 1 98 ? 22.988 -10.549 48.959 1.00 12.26 98 ASP A CA 1
ATOM 701 C C . ASP A 1 98 ? 21.689 -10.899 48.276 1.00 12.06 98 ASP A C 1
ATOM 702 O O . ASP A 1 98 ? 21.653 -11.755 47.394 1.00 12.77 98 ASP A O 1
ATOM 707 N N . TYR A 1 99 ? 20.619 -10.218 48.682 1.00 12.63 99 TYR A N 1
ATOM 708 C CA . TYR A 1 99 ? 19.349 -10.390 48.032 1.00 12.75 99 TYR A CA 1
ATOM 709 C C . TYR A 1 99 ? 19.476 -10.076 46.529 1.00 12.46 99 TYR A C 1
ATOM 710 O O . TYR A 1 99 ? 18.981 -10.817 45.691 1.00 11.99 99 TYR A O 1
ATOM 719 N N . ILE A 1 100 ? 20.131 -8.968 46.196 1.00 12.17 100 ILE A N 1
ATOM 720 C CA . ILE A 1 100 ? 20.273 -8.582 44.792 1.00 11.60 100 ILE A CA 1
ATOM 721 C C . ILE A 1 100 ? 21.105 -9.616 44.040 1.00 12.70 100 ILE A C 1
ATOM 722 O O . ILE A 1 100 ? 20.727 -10.048 42.951 1.00 13.14 100 ILE A O 1
ATOM 727 N N . TRP A 1 101 ? 22.227 -10.014 44.632 1.00 13.26 101 TRP A N 1
ATOM 728 C CA . TRP A 1 101 ? 23.080 -11.046 44.064 1.00 14.80 101 TRP A CA 1
ATOM 729 C C . TRP A 1 101 ? 22.254 -12.287 43.729 1.00 14.46 101 TRP A C 1
ATOM 730 O O . TRP A 1 101 ? 22.309 -12.814 42.610 1.00 13.89 101 TRP A O 1
ATOM 741 N N . ASN A 1 102 ? 21.451 -12.733 44.691 1.00 14.70 102 ASN A N 1
ATOM 742 C CA . ASN A 1 102 ? 20.694 -13.974 44.518 1.00 15.24 102 ASN A CA 1
ATOM 743 C C . ASN A 1 102 ? 19.521 -13.893 43.568 1.00 14.62 102 ASN A C 1
ATOM 744 O O . ASN A 1 102 ? 19.124 -14.889 42.944 1.00 14.87 102 ASN A O 1
ATOM 749 N N . ASN A 1 103 ? 18.964 -12.695 43.465 1.00 13.90 103 ASN A N 1
ATOM 750 C CA . ASN A 1 103 ? 17.720 -12.533 42.774 1.00 13.71 103 ASN A CA 1
ATOM 751 C C . ASN A 1 103 ? 17.860 -11.916 41.404 1.00 13.32 103 ASN A C 1
ATOM 752 O O . ASN A 1 103 ? 16.967 -12.057 40.563 1.00 14.09 103 ASN A O 1
ATOM 757 N N . PHE A 1 104 ? 18.993 -11.261 41.182 1.00 13.34 104 PHE A N 1
ATOM 758 C CA . PHE A 1 104 ? 19.197 -10.537 39.932 1.00 12.81 104 PHE A CA 1
ATOM 759 C C . PHE A 1 104 ? 20.531 -10.803 39.290 1.00 12.79 104 PHE A C 1
ATOM 760 O O . PHE A 1 104 ? 20.652 -10.652 38.083 1.00 12.55 104 PHE A O 1
ATOM 768 N N . LEU A 1 105 ? 21.517 -11.189 40.093 1.00 12.60 105 LEU A N 1
ATOM 769 C CA . LEU A 1 105 ? 22.865 -11.398 39.595 1.00 13.28 105 LEU A CA 1
ATOM 770 C C . LEU A 1 105 ? 23.181 -12.900 39.575 1.00 14.18 105 LEU A C 1
ATOM 771 O O . LEU A 1 105 ? 22.314 -13.705 39.260 1.00 13.10 105 LEU A O 1
ATOM 776 N N . GLY A 1 106 ? 24.415 -13.258 39.904 1.00 15.36 106 GLY A N 1
ATOM 777 C CA . GLY A 1 106 ? 24.881 -14.621 39.694 1.00 17.32 106 GLY A CA 1
ATOM 778 C C . GLY A 1 106 ? 24.514 -15.603 40.784 1.00 18.31 106 GLY A C 1
ATOM 779 O O . GLY A 1 106 ? 24.908 -16.759 40.717 1.00 18.09 106 GLY A O 1
ATOM 780 N N . GLY A 1 107 ? 23.757 -15.157 41.782 1.00 19.24 107 GLY A N 1
ATOM 781 C CA . GLY A 1 107 ? 23.348 -16.028 42.874 1.00 19.71 107 GLY A CA 1
ATOM 782 C C . GLY A 1 107 ? 22.132 -16.859 42.553 1.00 21.18 107 GLY A C 1
ATOM 783 O O . GLY A 1 107 ? 21.720 -16.968 41.393 1.00 21.11 107 GLY A O 1
ATOM 784 N N . ARG A 1 108 ? 21.545 -17.456 43.584 1.00 22.39 108 ARG A N 1
ATOM 785 C CA . ARG A 1 108 ? 20.453 -18.393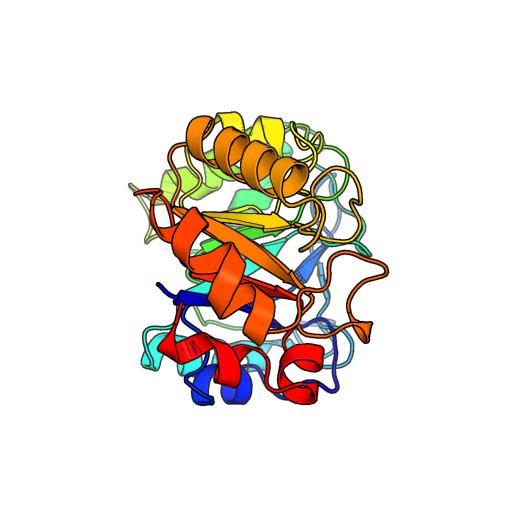 43.384 1.00 23.67 108 ARG A CA 1
ATOM 786 C C . ARG A 1 108 ? 19.243 -17.939 44.168 1.00 23.43 108 ARG A C 1
ATOM 787 O O . ARG A 1 108 ? 19.352 -17.519 45.320 1.00 22.69 108 ARG A O 1
ATOM 795 N N . SER A 1 109 ? 18.096 -18.022 43.513 1.00 23.63 109 SER A N 1
ATOM 796 C CA . SER A 1 109 ? 16.815 -17.746 44.117 1.00 24.51 109 SER A CA 1
ATOM 797 C C . SER A 1 109 ? 15.712 -18.430 43.328 1.00 25.23 109 SER A C 1
ATOM 798 O O . SER A 1 109 ? 15.743 -18.471 42.095 1.00 26.02 109 SER A O 1
ATOM 801 N N . SER A 1 110 ? 14.727 -18.947 44.047 1.00 26.02 110 SER A N 1
ATOM 802 C CA . SER A 1 110 ? 13.571 -19.579 43.420 1.00 26.62 110 SER A CA 1
ATOM 803 C C . SER A 1 110 ? 12.499 -18.555 43.028 1.00 26.54 110 SER A C 1
ATOM 804 O O . SER A 1 110 ? 11.477 -18.918 42.452 1.00 27.26 110 SER A O 1
ATOM 807 N N . SER A 1 111 ? 12.727 -17.285 43.354 1.00 25.71 111 SER A N 1
ATOM 808 C CA . SER A 1 111 ? 11.751 -16.238 43.065 1.00 24.93 111 SER A CA 1
ATOM 809 C C . SER A 1 111 ? 12.437 -14.994 42.499 1.00 23.49 111 SER A C 1
ATOM 810 O O . SER A 1 111 ? 12.239 -13.884 42.997 1.00 23.67 111 SER A O 1
ATOM 813 N N . ARG A 1 112 ? 13.240 -15.186 41.459 1.00 21.48 112 ARG A N 1
ATOM 814 C CA . ARG A 1 112 ? 13.909 -14.063 40.801 1.00 20.03 112 ARG A CA 1
ATOM 815 C C . ARG A 1 112 ? 12.883 -13.210 40.060 1.00 19.01 112 ARG A C 1
ATOM 816 O O . ARG A 1 112 ? 12.248 -13.686 39.112 1.00 19.44 112 ARG A O 1
ATOM 824 N N . PRO A 1 113 ? 12.708 -11.943 40.497 1.00 17.92 113 PRO A N 1
ATOM 825 C CA . PRO A 1 113 ? 11.656 -11.072 39.964 1.00 17.32 113 PRO A CA 1
ATOM 826 C C . PRO A 1 113 ? 11.710 -10.866 38.453 1.00 16.71 113 PRO A C 1
ATOM 827 O O . PRO A 1 113 ? 10.671 -10.689 37.820 1.00 17.40 113 PRO A O 1
ATOM 831 N N . LEU A 1 114 ? 12.902 -10.877 37.876 1.00 15.83 114 LEU A N 1
ATOM 832 C CA . LEU A 1 114 ? 12.996 -10.661 36.433 1.00 16.25 114 LEU A CA 1
ATOM 833 C C . LEU A 1 114 ? 13.354 -11.933 35.683 1.00 17.11 114 LEU A C 1
ATOM 834 O O . LEU A 1 114 ? 13.686 -11.884 34.500 1.00 17.29 114 LEU A O 1
ATOM 839 N N . GLY A 1 115 ? 13.270 -13.065 36.380 1.00 17.49 115 GLY A N 1
ATOM 840 C CA . GLY A 1 115 ? 13.601 -14.354 35.779 1.00 17.56 115 GLY A CA 1
ATOM 841 C C . GLY A 1 115 ? 15.049 -14.759 35.942 1.00 17.92 115 GLY A C 1
ATOM 842 O O . GLY A 1 115 ? 15.797 -14.178 36.734 1.00 17.80 115 GLY A O 1
ATOM 843 N N . ASP A 1 116 ? 15.458 -15.770 35.182 1.00 18.22 116 ASP A N 1
ATOM 844 C CA . ASP A 1 116 ? 16.750 -16.393 35.395 1.00 18.31 116 ASP A CA 1
ATOM 845 C C . ASP A 1 116 ? 17.948 -15.717 34.745 1.00 17.36 116 ASP A C 1
ATOM 846 O O . ASP A 1 116 ? 19.089 -16.081 35.021 1.00 17.30 116 ASP A O 1
ATOM 851 N N . ALA A 1 117 ? 17.691 -14.721 33.903 1.00 16.75 117 ALA A N 1
ATOM 852 C CA . ALA A 1 117 ? 18.760 -13.936 33.325 1.00 16.20 117 ALA A CA 1
ATOM 853 C C . ALA A 1 117 ? 19.595 -13.327 34.444 1.00 15.65 117 ALA A C 1
ATOM 854 O O . ALA A 1 117 ? 19.080 -12.977 35.522 1.00 15.18 117 ALA A O 1
ATOM 856 N N . VAL A 1 118 ? 20.890 -13.238 34.195 1.00 14.58 118 VAL A N 1
ATOM 857 C CA . VAL A 1 118 ? 21.802 -12.704 35.163 1.00 14.07 118 VAL A CA 1
ATOM 858 C C . VAL A 1 118 ? 22.172 -11.309 34.716 1.00 13.19 118 VAL A C 1
ATOM 859 O O . VAL A 1 118 ? 22.860 -11.143 33.709 1.00 12.02 118 VAL A O 1
ATOM 863 N N . LEU A 1 119 ? 21.689 -10.314 35.464 1.00 11.94 119 LEU A N 1
ATOM 864 C CA . LEU A 1 119 ? 22.048 -8.927 35.166 1.00 12.08 119 LEU A CA 1
ATOM 865 C C . LEU A 1 119 ? 23.536 -8.674 35.338 1.00 11.84 119 LEU A C 1
ATOM 866 O O . LEU A 1 119 ? 24.244 -9.384 36.068 1.00 11.80 119 LEU A O 1
ATOM 871 N N . ASP A 1 120 ? 24.002 -7.632 34.671 1.00 11.45 120 ASP A N 1
ATOM 872 C CA . ASP A 1 120 ? 25.430 -7.336 34.607 1.00 10.66 120 ASP A CA 1
ATOM 873 C C . ASP A 1 120 ? 25.913 -6.502 35.755 1.00 10.17 120 ASP A C 1
ATOM 874 O O . ASP A 1 120 ? 27.116 -6.380 35.993 1.00 11.06 120 ASP A O 1
ATOM 879 N N . GLY A 1 121 ? 24.972 -5.888 36.448 1.00 9.52 121 GLY A N 1
ATOM 880 C CA . GLY A 1 121 ? 25.364 -5.056 37.539 1.00 8.50 121 GLY A CA 1
ATOM 881 C C . GLY A 1 121 ? 24.202 -4.333 38.135 1.00 7.72 121 GLY A C 1
ATOM 882 O O . GLY A 1 121 ? 23.033 -4.638 37.876 1.00 6.78 121 GLY A O 1
ATOM 883 N N . VAL A 1 122 ? 24.572 -3.397 38.988 1.00 7.39 122 VAL A N 1
ATOM 884 C CA . VAL A 1 122 ? 23.608 -2.689 39.782 1.00 6.81 122 VAL A CA 1
ATOM 885 C C . VAL A 1 122 ? 23.868 -1.211 39.648 1.00 6.24 122 VAL A C 1
ATOM 886 O O . VAL A 1 122 ? 24.992 -0.743 39.796 1.00 6.28 122 VAL A O 1
ATOM 890 N N . ASP A 1 123 ? 22.798 -0.486 39.357 1.00 5.53 123 ASP A N 1
ATOM 891 C CA . ASP A 1 123 ? 22.872 0.942 39.164 1.00 5.54 123 ASP A CA 1
ATOM 892 C C . ASP A 1 123 ? 22.244 1.571 40.398 1.00 5.35 123 ASP A C 1
ATOM 893 O O . ASP A 1 123 ? 21.098 1.251 40.773 1.00 4.99 123 ASP A O 1
ATOM 898 N N . PHE A 1 124 ? 22.997 2.444 41.050 1.00 5.04 124 PHE A N 1
ATOM 899 C CA . PHE A 1 124 ? 22.509 3.040 42.286 1.00 5.78 124 PHE A CA 1
ATOM 900 C C . PHE A 1 124 ? 21.846 4.361 41.977 1.00 6.19 124 PHE A C 1
ATOM 901 O O . PHE A 1 124 ? 22.526 5.373 41.751 1.00 5.72 124 PHE A O 1
ATOM 909 N N . ASP A 1 125 ? 20.525 4.355 41.972 1.00 7.20 125 ASP A N 1
ATOM 910 C CA . ASP A 1 125 ? 19.802 5.584 41.716 1.00 8.79 125 ASP A CA 1
ATOM 911 C C . ASP A 1 125 ? 19.128 5.986 43.015 1.00 9.69 125 ASP A C 1
ATOM 912 O O . ASP A 1 125 ? 17.908 5.918 43.157 1.00 10.11 125 ASP A O 1
ATOM 917 N N . ILE A 1 126 ? 19.958 6.381 43.965 1.00 10.29 126 ILE A N 1
ATOM 918 C CA . ILE A 1 126 ? 19.539 6.510 45.356 1.00 10.53 126 ILE A CA 1
ATOM 919 C C . ILE A 1 126 ? 19.221 7.964 45.559 1.00 11.73 126 ILE A C 1
ATOM 920 O O . ILE A 1 126 ? 20.074 8.829 45.348 1.00 12.02 126 ILE A O 1
ATOM 925 N N . GLU A 1 127 ? 17.991 8.244 45.954 1.00 12.95 127 GLU A N 1
ATOM 926 C CA . GLU A 1 127 ? 17.562 9.626 45.955 1.00 15.00 127 GLU A CA 1
ATOM 927 C C . GLU A 1 127 ? 17.285 10.160 47.358 1.00 17.03 127 GLU A C 1
ATOM 928 O O . GLU A 1 127 ? 16.956 11.323 47.548 1.00 18.12 127 GLU A O 1
ATOM 934 N N . HIS A 1 128 ? 17.480 9.315 48.353 1.00 19.06 128 HIS A N 1
ATOM 935 C CA . HIS A 1 128 ? 17.396 9.779 49.733 1.00 21.06 128 HIS A CA 1
ATOM 936 C C . HIS A 1 128 ? 18.235 8.867 50.591 1.00 21.73 128 HIS A C 1
ATOM 937 O O . HIS A 1 128 ? 18.610 7.756 50.162 1.00 22.71 128 HIS A O 1
ATOM 944 N N . GLY A 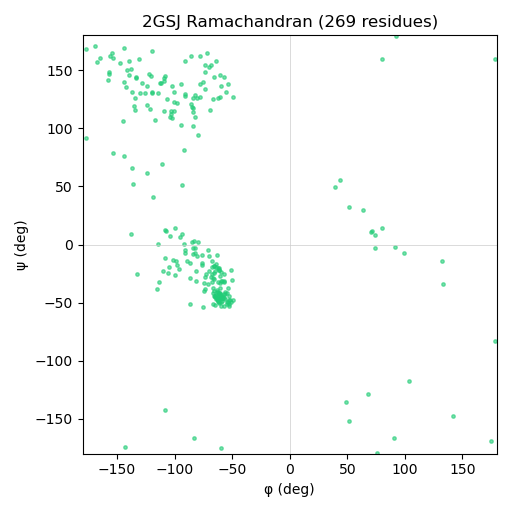1 129 ? 18.517 9.317 51.804 1.00 21.57 129 GLY A N 1
ATOM 945 C CA . GLY A 1 129 ? 19.467 8.635 52.652 1.00 21.70 129 GLY A CA 1
ATOM 946 C C . GLY A 1 129 ? 20.872 8.746 52.087 1.00 21.41 129 GLY A C 1
ATOM 947 O O . GLY A 1 129 ? 21.346 9.836 51.747 1.00 23.35 129 GLY A O 1
ATOM 948 N N . GLY A 1 130 ? 21.533 7.613 51.961 1.00 21.11 130 GLY A N 1
ATOM 949 C CA . GLY A 1 130 ? 22.940 7.599 51.600 1.00 18.72 130 GLY A CA 1
ATOM 950 C C . GLY A 1 130 ? 23.674 6.651 52.518 1.00 17.07 130 GLY A C 1
ATOM 951 O O . GLY A 1 130 ? 24.610 5.986 52.098 1.00 16.25 130 GLY A O 1
ATOM 952 N N . ALA A 1 131 ? 23.224 6.583 53.772 1.00 16.06 131 ALA A N 1
ATOM 953 C CA . ALA A 1 131 ? 23.831 5.712 54.764 1.00 15.22 131 ALA A CA 1
ATOM 954 C C . ALA A 1 131 ? 23.878 4.259 54.288 1.00 13.80 131 ALA A C 1
ATOM 955 O O . ALA A 1 131 ? 22.881 3.723 53.810 1.00 13.94 131 ALA A O 1
ATOM 957 N N . TYR A 1 132 ? 25.055 3.658 54.426 1.00 12.49 132 TYR A N 1
ATOM 958 C CA . TYR A 1 132 ? 25.281 2.226 54.216 1.00 11.63 132 TYR A CA 1
ATOM 959 C C . TYR A 1 132 ? 25.288 1.768 52.773 1.00 10.44 132 TYR A C 1
ATOM 960 O O . TYR A 1 132 ? 25.527 0.602 52.528 1.00 10.53 132 TYR A O 1
ATOM 969 N N . TYR A 1 133 ? 25.039 2.662 51.815 1.00 10.50 133 TYR A N 1
ATOM 970 C CA . TYR A 1 133 ? 25.161 2.243 50.415 1.00 10.46 133 TYR A CA 1
ATOM 971 C C . TYR A 1 133 ? 26.590 1.900 50.056 1.00 10.31 133 TYR A C 1
ATOM 972 O O . TYR A 1 133 ? 26.820 1.124 49.137 1.00 10.56 133 TYR A O 1
ATOM 981 N N . ASP A 1 134 ? 27.541 2.473 50.788 1.00 10.77 134 ASP A N 1
ATOM 982 C CA . ASP A 1 134 ? 28.918 2.014 50.664 1.00 11.17 134 ASP A CA 1
ATOM 983 C C . ASP A 1 134 ? 29.026 0.526 50.994 1.00 10.83 134 ASP A C 1
ATOM 984 O O . ASP A 1 134 ? 29.657 -0.231 50.251 1.00 10.22 134 ASP A O 1
ATOM 989 N N . ALA A 1 135 ? 28.397 0.112 52.094 1.00 10.61 135 ALA A N 1
ATOM 990 C CA . ALA A 1 135 ? 28.413 -1.291 52.497 1.00 11.30 135 ALA A CA 1
ATOM 991 C C . ALA A 1 135 ? 27.724 -2.146 51.438 1.00 11.23 135 ALA A C 1
ATOM 992 O O . ALA A 1 135 ? 28.177 -3.248 51.125 1.00 11.18 135 ALA A O 1
ATOM 994 N N . LEU A 1 136 ? 26.635 -1.621 50.881 1.00 11.10 136 LEU A N 1
ATOM 995 C CA . LEU A 1 136 ? 25.919 -2.323 49.836 1.00 11.83 136 LEU A CA 1
ATOM 996 C C . LEU A 1 136 ? 26.824 -2.533 48.599 1.00 11.29 136 LEU A C 1
ATOM 997 O O . LEU A 1 136 ? 26.970 -3.654 48.112 1.00 11.84 136 LEU A O 1
ATOM 1002 N N . ALA A 1 137 ? 27.474 -1.462 48.138 1.00 10.62 137 ALA A N 1
ATOM 1003 C CA . ALA A 1 137 ? 28.413 -1.531 47.007 1.00 11.37 137 ALA A CA 1
ATOM 1004 C C . ALA A 1 137 ? 29.545 -2.523 47.283 1.00 12.12 137 ALA A C 1
ATOM 1005 O O . ALA A 1 137 ? 29.896 -3.348 46.420 1.00 12.08 137 ALA A O 1
ATOM 1007 N N . ARG A 1 138 ? 30.093 -2.442 48.494 1.00 13.52 138 ARG A N 1
ATOM 1008 C CA . ARG A 1 138 ? 31.219 -3.304 48.897 1.00 14.66 138 ARG A CA 1
ATOM 1009 C C . ARG A 1 138 ? 30.814 -4.775 48.848 1.00 14.99 138 ARG A C 1
ATOM 1010 O O . ARG A 1 138 ? 31.590 -5.633 48.378 1.00 14.66 138 ARG A O 1
ATOM 1018 N N . ARG A 1 139 ? 29.607 -5.060 49.340 1.00 14.18 139 ARG A N 1
ATOM 1019 C CA . ARG A 1 139 ? 29.099 -6.420 49.335 1.00 15.25 139 ARG A CA 1
ATOM 1020 C C . ARG A 1 139 ? 28.883 -6.927 47.907 1.00 15.69 139 ARG A C 1
ATOM 1021 O O . ARG A 1 139 ? 29.275 -8.041 47.575 1.00 15.61 139 ARG A O 1
ATOM 1029 N N . LEU A 1 140 ? 28.293 -6.100 47.048 1.00 16.45 140 LEU A N 1
ATOM 1030 C CA . LEU A 1 140 ? 28.166 -6.459 45.645 1.00 17.72 140 LEU A CA 1
ATOM 1031 C C . LEU A 1 140 ? 29.538 -6.665 45.014 1.00 19.21 140 LEU A C 1
ATOM 1032 O O . LEU A 1 140 ? 29.765 -7.632 44.289 1.00 19.61 140 LEU A O 1
ATOM 1037 N N . SER A 1 141 ? 30.454 -5.752 45.307 1.00 21.39 141 SER A N 1
ATOM 1038 C CA . SER A 1 141 ? 31.816 -5.818 44.778 1.00 24.00 141 SER A CA 1
ATOM 1039 C C . SER A 1 141 ? 32.558 -7.115 45.159 1.00 25.30 141 SER A C 1
ATOM 1040 O O . SER A 1 141 ? 33.384 -7.601 44.380 1.00 25.58 141 SER A O 1
ATOM 1043 N N . GLU A 1 142 ? 32.253 -7.671 46.333 1.00 26.94 142 GLU A N 1
ATOM 1044 C CA . GLU A 1 142 ? 32.881 -8.914 46.800 1.00 29.83 142 GLU A CA 1
ATOM 1045 C C . GLU A 1 142 ? 32.826 -10.035 45.760 1.00 31.16 142 GLU A C 1
ATOM 1046 O O . GLU A 1 142 ? 33.654 -10.951 45.782 1.00 31.86 142 GLU A O 1
ATOM 1052 N N . HIS A 1 143 ? 31.883 -9.923 44.824 1.00 32.93 143 HIS A N 1
ATOM 1053 C CA . HIS A 1 143 ? 31.742 -10.869 43.713 1.00 34.32 143 HIS A CA 1
ATOM 1054 C C . HIS A 1 143 ? 32.690 -10.594 42.530 1.00 35.50 143 HIS A C 1
ATOM 1055 O O . HIS A 1 143 ? 32.794 -11.391 41.598 1.00 35.58 143 HIS A O 1
ATOM 1062 N N . ASN A 1 144 ? 33.406 -9.478 42.583 1.00 36.95 144 ASN A N 1
ATOM 1063 C CA . ASN A 1 144 ? 34.391 -9.166 41.550 1.00 38.62 144 ASN A CA 1
ATOM 1064 C C . ASN A 1 144 ? 35.755 -9.812 41.804 1.00 39.78 144 ASN A C 1
ATOM 1065 O O . ASN A 1 144 ? 36.722 -9.606 41.056 1.00 40.15 144 ASN A O 1
ATOM 1070 N N . ARG A 1 145 ? 35.796 -10.576 42.891 1.00 41.05 145 ARG A N 1
ATOM 1071 C CA . ARG A 1 145 ? 36.667 -11.731 43.023 1.00 42.21 145 ARG A CA 1
ATOM 1072 C C . ARG A 1 145 ? 35.895 -12.786 43.834 1.00 42.31 145 ARG A C 1
ATOM 1073 O O . ARG A 1 145 ? 36.114 -12.977 45.039 1.00 42.58 145 ARG A O 1
ATOM 1081 N N . GLY A 1 146 ? 34.954 -13.428 43.140 1.00 42.18 146 GLY A N 1
ATOM 1082 C CA . GLY A 1 146 ? 34.113 -14.499 43.678 1.00 41.99 146 GLY A CA 1
ATOM 1083 C C . GLY A 1 146 ? 33.153 -14.938 42.588 1.00 41.76 146 GLY A C 1
ATOM 1084 O O . GLY A 1 146 ? 33.380 -15.955 41.911 1.00 42.09 146 GLY A O 1
ATOM 1085 N N . GLY A 1 147 ? 32.060 -14.182 42.476 1.00 41.05 147 GLY A N 1
ATOM 1086 C CA . GLY A 1 147 ? 31.291 -13.985 41.236 1.00 40.05 147 GLY A CA 1
ATOM 1087 C C . GLY A 1 147 ? 30.775 -15.103 40.341 1.00 39.22 147 GLY A C 1
ATOM 1088 O O . GLY A 1 147 ? 30.460 -16.197 40.840 1.00 39.33 147 GLY A O 1
ATOM 1089 N N . LYS A 1 148 ? 30.617 -14.827 39.030 1.00 38.08 148 LYS A N 1
ATOM 1090 C CA . LYS A 1 148 ? 30.836 -13.493 38.369 1.00 36.66 148 LYS A CA 1
ATOM 1091 C C . LYS A 1 148 ? 29.930 -12.379 38.938 1.00 35.00 148 LYS A C 1
ATOM 1092 O O . LYS A 1 148 ? 29.234 -12.654 39.907 1.00 35.27 148 LYS A O 1
ATOM 1098 N N . LYS A 1 149 ? 29.888 -11.129 38.437 1.00 32.24 149 LYS A N 1
ATOM 1099 C CA . LYS A 1 149 ? 30.866 -10.259 37.737 1.00 29.68 149 LYS A CA 1
ATOM 1100 C C . LYS A 1 149 ? 30.014 -8.989 37.588 1.00 26.30 149 LYS A C 1
ATOM 1101 O O . LYS A 1 149 ? 29.255 -8.815 36.632 1.00 26.14 149 LYS A O 1
ATOM 1107 N N . VAL A 1 150 ? 30.132 -8.128 38.574 1.00 22.77 150 VAL A N 1
ATOM 1108 C CA . VAL A 1 150 ? 29.062 -7.213 38.897 1.00 19.34 150 VAL A CA 1
ATOM 1109 C C . VAL A 1 150 ? 29.540 -5.795 38.685 1.00 17.05 150 VAL A C 1
ATOM 1110 O O . VAL A 1 150 ? 30.347 -5.280 39.458 1.00 16.23 150 VAL A O 1
ATOM 1114 N N . PHE A 1 151 ? 29.052 -5.176 37.618 1.00 14.30 151 PHE A N 1
ATOM 1115 C CA . PHE A 1 151 ? 29.333 -3.769 37.403 1.00 12.61 151 PHE A CA 1
ATOM 1116 C C . PHE A 1 151 ? 28.531 -2.922 38.360 1.00 11.52 151 PHE A C 1
ATOM 1117 O O . PHE A 1 151 ? 27.434 -3.286 38.740 1.00 10.64 151 PHE A O 1
ATOM 1125 N N . LEU A 1 152 ? 29.095 -1.796 38.741 1.00 9.89 152 LEU A N 1
ATOM 1126 C CA . LEU A 1 152 ? 28.397 -0.895 39.630 1.00 9.49 152 LEU A CA 1
ATOM 1127 C C . LEU A 1 152 ? 28.349 0.456 38.992 1.00 8.73 152 LEU A C 1
ATOM 1128 O O . LEU A 1 152 ? 29.372 0.991 38.567 1.00 9.15 152 LEU A O 1
ATOM 1133 N N . SER A 1 153 ? 27.160 1.028 38.966 1.00 7.26 153 SER A N 1
ATOM 1134 C CA . SER A 1 153 ? 27.008 2.354 38.415 1.00 6.95 153 SER A CA 1
ATOM 1135 C C . SER A 1 153 ? 26.224 3.176 39.399 1.00 6.68 153 SER A C 1
ATOM 1136 O O . SER A 1 153 ? 25.507 2.638 40.247 1.00 7.09 153 SER A O 1
ATOM 1139 N N . ALA A 1 154 ? 26.348 4.490 39.277 1.00 6.67 154 ALA A N 1
ATOM 1140 C CA . ALA A 1 154 ? 25.609 5.371 40.152 1.00 6.68 154 ALA A CA 1
ATOM 1141 C C . ALA A 1 154 ? 25.081 6.512 39.325 1.00 6.61 154 ALA A C 1
ATOM 1142 O O . ALA A 1 154 ? 25.693 6.900 38.310 1.00 5.92 154 ALA A O 1
ATOM 1144 N N . ALA A 1 155 ? 23.950 7.068 39.761 1.00 5.90 155 ALA A N 1
ATOM 1145 C CA . ALA A 1 155 ? 23.277 8.096 38.979 1.00 5.94 155 ALA A CA 1
ATOM 1146 C C . ALA A 1 155 ? 23.123 9.330 39.852 1.00 5.80 155 ALA A C 1
ATOM 1147 O O . ALA A 1 155 ? 21.995 9.769 40.123 1.00 6.43 155 ALA A O 1
ATOM 1149 N N . PRO A 1 156 ? 24.243 9.912 40.298 1.00 6.43 156 PRO A N 1
ATOM 1150 C CA . PRO A 1 156 ? 24.099 11.050 41.193 1.00 6.64 156 PRO A CA 1
ATOM 1151 C C . PRO A 1 156 ? 23.528 12.240 40.462 1.00 6.36 156 PRO A C 1
ATOM 1152 O O . PRO A 1 156 ? 23.671 12.371 39.258 1.00 6.07 156 PRO A O 1
ATOM 1156 N N . GLN A 1 157 ? 22.880 13.115 41.210 1.00 7.15 157 GLN A N 1
ATOM 1157 C CA . GLN A 1 157 ? 22.493 14.406 40.666 1.00 7.89 157 GLN A CA 1
ATOM 1158 C C . GLN A 1 157 ? 23.732 15.275 40.549 1.00 7.29 157 GLN A C 1
ATOM 1159 O O . GLN A 1 157 ? 24.668 15.099 41.303 1.00 8.28 157 GLN A O 1
ATOM 1165 N N . CYS A 1 158 ? 23.705 16.236 39.639 1.00 7.17 158 CYS A N 1
ATOM 1166 C CA . CYS A 1 158 ? 24.929 16.977 39.373 1.00 7.28 158 CYS A CA 1
ATOM 1167 C C . CYS A 1 158 ? 25.478 17.867 40.517 1.00 7.71 158 CYS A C 1
ATOM 1168 O O . CYS A 1 158 ? 26.677 18.058 40.575 1.00 9.11 158 CYS A O 1
ATOM 1171 N N . PRO A 1 159 ? 24.622 18.410 41.412 1.00 8.09 159 PRO A N 1
ATOM 1172 C CA . PRO A 1 159 ? 25.211 19.246 42.463 1.00 8.65 159 PRO A CA 1
ATOM 1173 C C . PRO A 1 159 ? 26.167 18.437 43.295 1.00 9.95 159 PRO A C 1
ATOM 1174 O O . PRO A 1 159 ? 25.818 17.359 43.749 1.00 10.55 159 PRO A O 1
ATOM 1178 N N . PHE A 1 160 ? 27.390 18.931 43.441 1.00 10.55 160 PHE A N 1
ATOM 1179 C CA . PHE A 1 160 ? 28.414 18.144 44.083 1.00 11.56 160 PHE A CA 1
ATOM 1180 C C . PHE A 1 160 ? 28.575 18.615 45.522 1.00 12.12 160 PHE A C 1
ATOM 1181 O O . PHE A 1 160 ? 28.662 19.807 45.759 1.00 12.79 160 PHE A O 1
ATOM 1189 N N . PRO A 1 161 ? 28.593 17.685 46.495 1.00 12.44 161 PRO A N 1
ATOM 1190 C CA . PRO A 1 161 ? 28.440 16.265 46.322 1.00 11.90 161 PRO A CA 1
ATOM 1191 C C . PRO A 1 161 ? 26.968 15.834 46.301 1.00 12.25 161 PRO A C 1
ATOM 1192 O O . PRO A 1 161 ? 26.068 16.566 46.737 1.00 11.19 161 PRO A O 1
ATOM 1196 N N . ASP A 1 162 ? 26.730 14.640 45.795 1.00 10.98 162 ASP A N 1
ATOM 1197 C CA . ASP A 1 162 ? 25.391 14.100 45.850 1.00 11.81 162 ASP A CA 1
ATOM 1198 C C . ASP A 1 162 ? 25.253 13.479 47.218 1.00 12.25 162 ASP A C 1
ATOM 1199 O O . ASP A 1 162 ? 25.984 12.549 47.567 1.00 11.50 162 ASP A O 1
ATOM 1204 N N . GLN A 1 163 ? 24.333 14.014 48.008 1.00 13.52 163 GLN A N 1
ATOM 1205 C CA . GLN A 1 163 ? 24.239 13.621 49.410 1.00 15.58 163 GLN A CA 1
ATOM 1206 C C . GLN A 1 163 ? 23.798 12.181 49.580 1.00 14.80 163 GLN A C 1
ATOM 1207 O O . GLN A 1 163 ? 24.128 11.574 50.578 1.00 16.03 163 GLN A O 1
ATOM 1213 N N . SER A 1 164 ? 23.072 11.632 48.600 1.00 13.92 164 SER A N 1
ATOM 1214 C CA . SER A 1 164 ? 22.593 10.255 48.709 1.00 13.20 164 SER A CA 1
ATOM 1215 C C . SER A 1 164 ? 23.637 9.273 48.206 1.00 12.09 164 SER A C 1
ATOM 1216 O O . SER A 1 164 ? 23.641 8.125 48.612 1.00 12.08 164 SER A O 1
ATOM 1219 N N . LEU A 1 165 ? 24.477 9.706 47.272 1.00 10.87 165 LEU A N 1
ATOM 1220 C CA . LEU A 1 165 ? 25.413 8.767 46.642 1.00 10.77 165 LEU A CA 1
ATOM 1221 C C . LEU A 1 165 ? 26.869 8.943 47.037 1.00 10.74 165 LEU A C 1
ATOM 1222 O O . LEU A 1 165 ? 27.697 8.085 46.741 1.00 10.23 165 LEU A O 1
ATOM 1227 N N . ASN A 1 166 ? 27.176 10.047 47.701 1.00 12.26 166 ASN A N 1
ATOM 1228 C CA . ASN A 1 166 ? 28.567 10.350 48.069 1.00 13.04 166 ASN A CA 1
ATOM 1229 C C . ASN A 1 166 ? 29.250 9.190 48.831 1.00 13.51 166 ASN A C 1
ATOM 1230 O O . ASN A 1 166 ? 30.351 8.782 48.462 1.00 12.97 166 ASN A O 1
ATOM 1238 N N . LYS A 1 167 ? 28.573 8.628 49.843 1.00 13.95 167 LYS A N 1
ATOM 1239 C CA . LYS A 1 167 ? 29.133 7.526 50.627 1.00 15.13 167 LYS A CA 1
ATOM 1240 C C . LYS A 1 167 ? 29.407 6.314 49.747 1.00 13.81 167 LYS A C 1
ATOM 1241 O O . LYS A 1 167 ? 30.509 5.765 49.764 1.00 13.72 167 LYS A O 1
ATOM 1247 N N . ALA A 1 168 ? 28.408 5.901 48.965 1.00 12.66 168 ALA A N 1
ATOM 1248 C CA . ALA A 1 168 ? 28.591 4.800 48.033 1.00 11.22 168 ALA A CA 1
ATOM 1249 C C . ALA A 1 168 ? 29.786 5.094 47.128 1.00 11.07 168 ALA A C 1
ATOM 1250 O O . ALA A 1 168 ? 30.657 4.259 46.963 1.00 9.29 168 ALA A O 1
ATOM 1252 N N . LEU A 1 169 ? 29.815 6.296 46.551 1.00 10.15 169 LEU A N 1
ATOM 1253 C CA . LEU A 1 169 ? 30.844 6.609 45.556 1.00 10.66 169 LEU A CA 1
ATOM 1254 C C . LEU A 1 169 ? 32.219 6.692 46.179 1.00 10.86 169 LEU A C 1
ATOM 1255 O O . LEU A 1 169 ? 33.198 6.401 45.514 1.00 11.59 169 LEU A O 1
ATOM 1260 N N . SER A 1 170 ? 32.274 7.055 47.453 1.00 11.17 170 SER A N 1
ATOM 1261 C CA . SER A 1 170 ? 33.565 7.155 48.172 1.00 12.27 170 SER A CA 1
ATOM 1262 C C . SER A 1 170 ? 34.318 5.829 48.240 1.00 12.04 170 SER A C 1
ATOM 1263 O O . SER A 1 170 ? 35.529 5.812 48.511 1.00 12.89 170 SER A O 1
ATOM 1266 N N . THR A 1 171 ? 33.609 4.719 48.046 1.00 11.17 171 THR A N 1
ATOM 1267 C CA . THR A 1 171 ? 34.238 3.393 48.047 1.00 11.92 171 THR A CA 1
ATOM 1268 C C . THR A 1 171 ? 35.205 3.213 46.890 1.00 11.90 171 THR A C 1
ATOM 1269 O O . THR A 1 171 ? 36.087 2.358 46.951 1.00 12.47 171 THR A O 1
ATOM 1273 N N . GLY A 1 172 ? 35.023 3.999 45.833 1.00 11.29 172 GLY A N 1
ATOM 1274 C CA . GLY A 1 172 ? 35.827 3.863 44.638 1.00 11.78 172 GLY A CA 1
ATOM 1275 C C . GLY A 1 172 ? 35.519 2.609 43.835 1.00 12.27 172 GLY A C 1
ATOM 1276 O O . GLY A 1 172 ? 36.269 2.265 42.935 1.00 11.87 172 GLY A O 1
ATOM 1277 N N . LEU A 1 173 ? 34.418 1.929 44.166 1.00 11.29 173 LEU A N 1
ATOM 1278 C CA . LEU A 1 173 ? 34.060 0.662 43.520 1.00 11.98 173 LEU A CA 1
ATOM 1279 C C . LEU A 1 173 ? 33.172 0.834 42.294 1.00 11.39 173 LEU A C 1
ATOM 1280 O O . LEU A 1 173 ? 32.856 -0.136 41.612 1.00 12.23 173 LEU A O 1
ATOM 1285 N N . PHE A 1 174 ? 32.717 2.055 42.054 1.00 10.77 174 PHE A N 1
ATOM 1286 C CA . PHE A 1 174 ? 31.810 2.263 40.948 1.00 9.63 174 PHE A CA 1
ATOM 1287 C C . PHE A 1 174 ? 32.519 2.298 39.624 1.00 10.09 174 PHE A C 1
ATOM 1288 O O . PHE A 1 174 ? 33.491 3.018 39.456 1.00 10.09 174 PHE A O 1
ATOM 1296 N N . ASP A 1 175 ? 32.034 1.467 38.711 1.00 9.12 175 ASP A N 1
ATOM 1297 C CA . ASP A 1 175 ? 32.538 1.441 37.355 1.00 8.66 175 ASP A CA 1
ATOM 1298 C C . ASP A 1 175 ? 32.079 2.627 36.538 1.00 8.73 175 ASP A C 1
ATOM 1299 O O . ASP A 1 175 ? 32.844 3.170 35.758 1.00 8.00 175 ASP A O 1
ATOM 1304 N N . TYR A 1 176 ? 30.821 3.006 36.719 1.00 7.36 176 TYR A N 1
ATOM 1305 C CA . TYR A 1 176 ? 30.229 3.997 35.868 1.00 7.74 176 TYR A CA 1
ATOM 1306 C C . TYR A 1 176 ? 29.515 4.980 36.723 1.00 7.21 176 TYR A C 1
ATOM 1307 O O . TYR A 1 176 ? 28.900 4.607 37.717 1.00 7.09 176 TYR A O 1
ATOM 1316 N N . VAL A 1 177 ? 29.553 6.235 36.304 1.00 6.89 177 VAL A N 1
ATOM 1317 C CA . VAL A 1 177 ? 28.763 7.260 36.963 1.00 6.32 177 VAL A CA 1
ATOM 1318 C C . VAL A 1 177 ? 28.099 8.083 35.898 1.00 6.74 177 VAL A C 1
ATOM 1319 O O . VAL A 1 177 ? 28.770 8.698 35.087 1.00 6.87 177 VAL A O 1
ATOM 1323 N N . TRP A 1 178 ? 26.769 8.056 35.845 1.00 6.39 178 TRP A N 1
ATOM 1324 C CA . TRP A 1 178 ? 26.073 8.974 34.964 1.00 6.24 178 TRP A CA 1
ATOM 1325 C C . TRP A 1 178 ? 25.531 10.085 35.824 1.00 6.35 178 TRP A C 1
ATOM 1326 O O . TRP A 1 178 ? 24.658 9.878 36.645 1.00 6.47 178 TRP A O 1
ATOM 1337 N N . VAL A 1 179 ? 26.138 11.250 35.687 1.00 5.59 179 VAL A N 1
ATOM 1338 C CA . VAL A 1 179 ? 25.758 12.397 36.499 1.00 6.12 179 VAL A CA 1
ATOM 1339 C C . VAL A 1 179 ? 24.524 13.062 35.871 1.00 5.86 179 VAL A C 1
ATOM 1340 O O . VAL A 1 179 ? 24.499 13.322 34.660 1.00 5.57 179 VAL A O 1
ATOM 1344 N N . GLN A 1 180 ? 23.497 13.291 36.677 1.00 6.56 180 GLN A N 1
ATOM 1345 C CA . GLN A 1 180 ? 22.243 13.818 36.140 1.00 6.12 180 GLN A CA 1
ATOM 1346 C C . GLN A 1 180 ? 22.339 15.329 36.042 1.00 6.61 180 GLN A C 1
ATOM 1347 O O . GLN A 1 180 ? 22.245 16.024 37.047 1.00 7.00 180 GLN A O 1
ATOM 1353 N N . PHE A 1 181 ? 22.564 15.816 34.824 1.00 6.35 181 PHE A N 1
ATOM 1354 C CA . PHE A 1 181 ? 22.671 17.240 34.600 1.00 7.85 181 PHE A CA 1
ATOM 1355 C C . PHE A 1 181 ? 21.326 17.816 34.189 1.00 8.43 181 PHE A C 1
ATOM 1356 O O . PHE A 1 181 ? 21.218 18.501 33.187 1.00 10.10 181 PHE A O 1
ATOM 1364 N N . TYR A 1 182 ? 20.306 17.523 34.970 1.00 8.79 182 TYR A N 1
ATOM 1365 C CA . TYR A 1 182 ? 18.994 18.070 34.713 1.00 9.51 182 TYR A CA 1
ATOM 1366 C C . TYR A 1 182 ? 18.216 18.069 35.999 1.00 8.94 182 TYR A C 1
ATOM 1367 O O . TYR A 1 182 ? 18.603 17.403 36.986 1.00 8.79 182 TYR A O 1
ATOM 1376 N N . ASN A 1 183 ? 17.149 18.869 36.001 1.00 9.10 183 ASN A N 1
ATOM 1377 C CA . ASN A 1 183 ? 16.427 19.199 37.225 1.00 8.73 183 ASN A CA 1
ATOM 1378 C C . ASN A 1 183 ? 17.349 19.710 38.326 1.00 9.22 183 ASN A C 1
ATOM 1379 O O . ASN A 1 183 ? 17.104 19.488 39.502 1.00 8.61 183 ASN A O 1
ATOM 1384 N N . ASN A 1 184 ? 18.412 20.400 37.928 1.00 9.31 184 ASN A N 1
ATOM 1385 C CA . ASN A 1 184 ? 19.392 20.942 38.860 1.00 10.57 184 ASN A CA 1
ATOM 1386 C C . ASN A 1 184 ? 19.979 22.134 38.139 1.00 11.55 184 ASN A C 1
ATOM 1387 O O . ASN A 1 184 ? 21.034 22.026 37.524 1.00 11.12 184 ASN A O 1
ATOM 1392 N N . PRO A 1 185 ? 19.250 23.254 38.140 1.00 13.03 185 PRO A N 1
ATOM 1393 C CA . PRO A 1 185 ? 19.696 24.438 37.385 1.00 13.82 185 PRO A CA 1
ATOM 1394 C C . PRO A 1 185 ? 21.158 24.862 37.639 1.00 14.36 185 PRO A C 1
ATOM 1395 O O . PRO A 1 185 ? 21.810 25.366 36.709 1.00 15.03 185 PRO A O 1
ATOM 1399 N N . GLN A 1 186 ? 21.679 24.610 38.834 1.00 13.20 186 GLN A N 1
ATOM 1400 C CA . GLN A 1 186 ? 23.039 25.051 39.171 1.00 13.74 186 GLN A CA 1
ATOM 1401 C C . GLN A 1 186 ? 24.143 24.355 38.351 1.00 12.69 186 GLN A C 1
ATOM 1402 O O . GLN A 1 186 ? 25.266 24.838 38.306 1.00 12.09 186 GLN A O 1
ATOM 1408 N N . CYS A 1 187 ? 23.829 23.218 37.729 1.00 10.43 187 CYS A N 1
ATOM 1409 C CA . CYS A 1 187 ? 24.870 22.485 37.008 1.00 10.75 187 CYS A CA 1
ATOM 1410 C C . CYS A 1 187 ? 24.405 21.931 35.667 1.00 10.46 187 CYS A C 1
ATOM 1411 O O . CYS A 1 187 ? 25.115 21.181 35.019 1.00 9.31 187 CYS A O 1
ATOM 1414 N N . GLU A 1 188 ? 23.219 22.339 35.255 1.00 11.12 188 GLU A N 1
ATOM 1415 C CA . GLU A 1 188 ? 22.724 21.998 33.923 1.00 12.55 188 GLU A CA 1
ATOM 1416 C C . GLU A 1 188 ? 23.493 22.730 32.869 1.00 12.48 188 GLU A C 1
ATOM 1417 O O . GLU A 1 188 ? 23.990 23.819 33.099 1.00 12.28 188 GLU A O 1
ATOM 1423 N N . PHE A 1 189 ? 23.546 22.130 31.686 1.00 13.11 189 PHE A N 1
ATOM 1424 C CA . PHE A 1 189 ? 24.144 22.794 30.582 1.00 14.02 189 PHE A CA 1
ATOM 1425 C C . PHE A 1 189 ? 23.208 23.885 30.099 1.00 15.35 189 PHE A C 1
ATOM 1426 O O . PHE A 1 189 ? 22.003 23.655 29.943 1.00 15.85 189 PHE A O 1
ATOM 1434 N N . ASN A 1 190 ? 23.785 25.055 29.862 1.00 16.87 190 ASN A N 1
ATOM 1435 C CA . ASN A 1 190 ? 23.107 26.140 29.164 1.00 18.44 190 ASN A CA 1
ATOM 1436 C C . ASN A 1 190 ? 24.077 26.691 28.154 1.00 19.27 190 ASN A C 1
ATOM 1437 O O . ASN A 1 190 ? 25.205 27.034 28.504 1.00 18.55 190 ASN A O 1
ATOM 1442 N N . SER A 1 191 ? 23.647 26.750 26.896 1.00 20.21 191 SER A N 1
ATOM 1443 C CA . SER A 1 191 ? 24.504 27.200 25.806 1.00 22.35 191 SER A CA 1
ATOM 1444 C C . SER A 1 191 ? 25.149 28.566 26.079 1.00 22.69 191 SER A C 1
ATOM 1445 O O . SER A 1 191 ? 26.345 28.755 25.850 1.00 23.44 191 SER A O 1
ATOM 1448 N N . GLY A 1 192 ? 24.354 29.504 26.579 1.00 23.45 192 GLY A N 1
ATOM 1449 C CA . GLY A 1 192 ? 24.837 30.848 26.875 1.00 23.93 192 GLY A CA 1
ATOM 1450 C C . GLY A 1 192 ? 25.730 30.922 28.095 1.00 24.00 192 GLY A C 1
ATOM 1451 O O . GLY A 1 192 ? 26.562 31.831 28.204 1.00 25.02 192 GLY A O 1
ATOM 1452 N N . ASN A 1 193 ? 25.564 29.972 29.018 1.00 23.42 193 ASN A N 1
ATOM 1453 C CA . ASN A 1 193 ? 26.336 29.949 30.259 1.00 22.62 193 ASN A CA 1
ATOM 1454 C C . ASN A 1 193 ? 26.823 28.537 30.605 1.00 20.13 193 ASN A C 1
ATOM 1455 O O . ASN A 1 193 ? 26.406 27.972 31.613 1.00 20.37 193 ASN A O 1
ATOM 1460 N N . PRO A 1 194 ? 27.724 27.978 29.778 1.00 17.91 194 PRO A N 1
ATOM 1461 C CA . PRO A 1 194 ? 28.097 26.568 29.906 1.00 15.64 194 PRO A CA 1
ATOM 1462 C C . PRO A 1 194 ? 29.030 26.261 31.066 1.00 14.49 194 PRO A C 1
ATOM 1463 O O . PRO A 1 194 ? 29.267 25.094 31.359 1.00 12.22 194 PRO A O 1
ATOM 1467 N N . SER A 1 195 ? 29.560 27.298 31.717 1.00 13.11 195 SER A N 1
ATOM 1468 C CA . SER A 1 195 ? 30.545 27.101 32.764 1.00 13.24 195 SER A CA 1
ATOM 1469 C C . SER A 1 195 ? 30.000 26.281 33.929 1.00 12.77 195 SER A C 1
ATOM 1470 O O . SER A 1 195 ? 30.735 25.482 34.484 1.00 12.97 195 SER A O 1
ATOM 1473 N N . ASN A 1 196 ? 28.731 26.464 34.296 1.00 12.24 196 ASN A N 1
ATOM 1474 C CA . ASN A 1 196 ? 28.177 25.711 35.435 1.00 12.83 196 ASN A CA 1
ATOM 1475 C C . ASN A 1 196 ? 28.272 24.228 35.167 1.00 11.44 196 ASN A C 1
ATOM 1476 O O . ASN A 1 196 ? 28.770 23.470 35.993 1.00 11.51 196 ASN A O 1
ATOM 1481 N N . PHE A 1 197 ? 27.808 23.829 33.991 1.00 10.80 197 PHE A N 1
ATOM 1482 C CA . PHE A 1 197 ? 27.907 22.429 33.581 1.00 9.47 197 PHE A CA 1
ATOM 1483 C C . PHE A 1 197 ? 29.352 21.965 33.471 1.00 9.37 197 PHE A C 1
ATOM 1484 O O . PHE A 1 197 ? 29.708 20.888 33.950 1.00 8.60 197 PHE A O 1
ATOM 1492 N N . ARG A 1 198 ? 30.182 22.767 32.807 1.00 8.52 198 ARG A N 1
ATOM 1493 C CA . ARG A 1 198 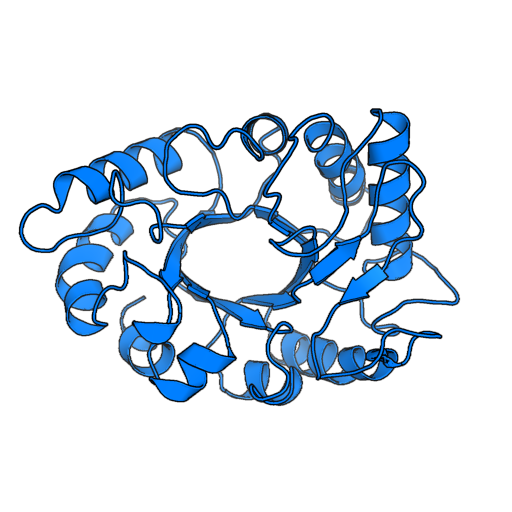? 31.575 22.366 32.563 1.00 8.28 198 ARG A CA 1
ATOM 1494 C C . ARG A 1 198 ? 32.345 22.216 33.857 1.00 8.55 198 ARG A C 1
ATOM 1495 O O . ARG A 1 198 ? 33.099 21.258 34.017 1.00 8.21 198 ARG A O 1
ATOM 1503 N N . ASN A 1 199 ? 32.121 23.140 34.794 1.00 8.41 199 ASN A N 1
ATOM 1504 C CA . ASN A 1 199 ? 32.710 23.030 36.118 1.00 9.97 199 ASN A CA 1
ATOM 1505 C C . ASN A 1 199 ? 32.199 21.758 36.812 1.00 9.57 199 ASN A C 1
ATOM 1506 O O . ASN A 1 199 ? 32.955 21.044 37.453 1.00 8.99 199 ASN A O 1
ATOM 1511 N N . SER A 1 200 ? 30.910 21.478 36.658 1.00 8.97 200 SER A N 1
ATOM 1512 C CA . SER A 1 200 ? 30.330 20.332 37.348 1.00 8.07 200 SER A CA 1
ATOM 1513 C C . SER A 1 200 ? 30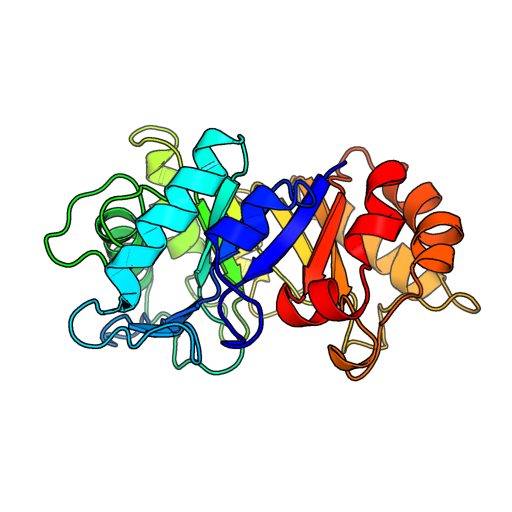.918 19.041 36.800 1.00 7.60 200 SER A C 1
ATOM 1514 O O . SER A 1 200 ? 31.399 18.205 37.550 1.00 7.38 200 SER A O 1
ATOM 1517 N N . TRP A 1 201 ? 30.887 18.904 35.479 1.00 6.96 201 TRP A N 1
ATOM 1518 C CA . TRP A 1 201 ? 31.534 17.776 34.819 1.00 7.43 201 TRP A CA 1
ATOM 1519 C C . TRP A 1 201 ? 32.985 17.625 35.250 1.00 7.11 201 TRP A C 1
ATOM 1520 O O . TRP A 1 201 ? 33.445 16.527 35.568 1.00 6.94 201 TRP A O 1
ATOM 1531 N N . ASN A 1 202 ? 33.714 18.732 35.245 1.00 7.15 202 ASN A N 1
ATOM 1532 C CA . ASN A 1 202 ? 35.108 18.673 35.662 1.00 7.79 202 ASN A CA 1
ATOM 1533 C C . ASN A 1 202 ? 35.250 18.147 37.083 1.00 7.36 202 ASN A C 1
ATOM 1534 O O . ASN A 1 202 ? 36.061 17.252 37.363 1.00 8.39 202 ASN A O 1
ATOM 1539 N N . LYS A 1 203 ? 34.427 18.679 37.980 1.00 7.63 203 LYS A N 1
ATOM 1540 C CA . LYS A 1 203 ? 34.494 18.284 39.379 1.00 7.34 203 LYS A CA 1
ATOM 1541 C C . LYS A 1 203 ? 34.173 16.818 39.595 1.00 7.52 203 LYS A C 1
ATOM 1542 O O . LYS A 1 203 ? 34.886 16.113 40.311 1.00 8.05 203 LYS A O 1
ATOM 1548 N N . TRP A 1 204 ? 33.094 16.362 38.974 1.00 7.29 204 TRP A N 1
ATOM 1549 C CA . TRP A 1 204 ? 32.715 14.965 39.072 1.00 6.71 204 TRP A CA 1
ATOM 1550 C C . TRP A 1 204 ? 33.791 14.044 38.556 1.00 6.64 204 TRP A C 1
ATOM 1551 O O . TRP A 1 204 ? 34.241 13.136 39.256 1.00 7.01 204 TRP A O 1
ATOM 1562 N N . THR A 1 205 ? 34.220 14.307 37.335 1.00 7.73 205 THR A N 1
ATOM 1563 C CA . THR A 1 205 ? 35.192 13.431 36.691 1.00 8.29 205 THR A CA 1
ATOM 1564 C C . THR A 1 205 ? 36.500 13.415 37.477 1.00 8.84 205 THR A C 1
ATOM 1565 O O . THR A 1 205 ? 37.155 12.384 37.543 1.00 9.67 205 THR A O 1
ATOM 1569 N N . SER A 1 206 ? 36.828 14.545 38.102 1.00 8.86 206 SER A N 1
ATOM 1570 C CA . SER A 1 206 ? 38.068 14.674 38.885 1.00 10.40 206 SER A CA 1
ATOM 1571 C C . SER A 1 206 ? 37.988 13.992 40.238 1.00 9.87 206 SER A C 1
ATOM 1572 O O . SER A 1 206 ? 39.014 13.702 40.882 1.00 10.31 206 SER A O 1
ATOM 1575 N N . SER A 1 207 ? 36.765 13.710 40.668 1.00 10.13 207 SER A N 1
ATOM 1576 C CA . SER A 1 207 ? 36.531 13.249 42.011 1.00 9.77 207 SER A CA 1
ATOM 1577 C C . SER A 1 207 ? 36.399 11.759 42.160 1.00 10.14 207 SER A C 1
ATOM 1578 O O . SER A 1 207 ? 36.492 11.244 43.272 1.00 10.75 207 SER A O 1
ATOM 1581 N N . PHE A 1 208 ? 36.148 11.056 41.061 1.00 10.03 208 PHE A N 1
ATOM 1582 C CA . PHE A 1 208 ? 36.006 9.604 41.117 1.00 9.75 208 PHE A CA 1
ATOM 1583 C C . PHE A 1 208 ? 36.664 8.959 39.948 1.00 10.00 208 PHE A C 1
ATOM 1584 O O . PHE A 1 208 ? 36.686 9.528 38.843 1.00 9.43 208 PHE A O 1
ATOM 1592 N N . ASN A 1 209 ? 37.211 7.781 40.203 1.00 10.01 209 ASN A N 1
ATOM 1593 C CA . ASN A 1 209 ? 37.826 6.977 39.160 1.00 11.96 209 ASN A CA 1
ATOM 1594 C C . ASN A 1 209 ? 36.747 6.039 38.611 1.00 12.03 209 ASN A C 1
ATOM 1595 O O . ASN A 1 209 ? 36.599 4.891 39.048 1.00 14.16 209 ASN A O 1
ATOM 1600 N N . ALA A 1 210 ? 35.942 6.578 37.719 1.00 11.62 210 ALA A N 1
ATOM 1601 C CA . ALA A 1 210 ? 34.898 5.815 37.082 1.00 11.18 210 ALA A CA 1
ATOM 1602 C C . ALA A 1 210 ? 34.827 6.318 35.662 1.00 10.55 210 ALA A C 1
ATOM 1603 O O . ALA A 1 210 ? 35.402 7.361 35.322 1.00 10.80 210 ALA A O 1
ATOM 1605 N N . LYS A 1 211 ? 34.087 5.582 34.849 1.00 9.80 211 LYS A N 1
ATOM 1606 C CA . LYS A 1 211 ? 33.723 6.092 33.554 1.00 9.51 211 LYS A CA 1
ATOM 1607 C C . LYS A 1 211 ? 32.491 6.952 33.727 1.00 9.14 211 LYS A C 1
ATOM 1608 O O . LYS A 1 211 ? 31.464 6.495 34.230 1.00 8.50 211 LYS A O 1
ATOM 1614 N N . PHE A 1 212 ? 32.605 8.180 33.251 1.00 7.73 212 PHE A N 1
ATOM 1615 C CA . PHE A 1 212 ? 31.556 9.169 33.438 1.00 6.90 212 PHE A CA 1
ATOM 1616 C C . PHE A 1 212 ? 30.706 9.377 32.224 1.00 7.25 212 PHE A C 1
ATOM 1617 O O . PHE A 1 212 ? 31.210 9.507 31.111 1.00 7.27 212 PHE A O 1
ATOM 1625 N N . TYR A 1 213 ? 29.401 9.445 32.469 1.00 6.94 213 TYR A N 1
ATOM 1626 C CA . TYR A 1 213 ? 28.447 9.706 31.421 1.00 6.58 213 TYR A CA 1
ATOM 1627 C C . TYR A 1 213 ? 27.657 10.958 31.707 1.00 6.33 213 TYR A C 1
ATOM 1628 O O . TYR A 1 213 ? 27.343 11.259 32.854 1.00 5.69 213 TYR A O 1
ATOM 1637 N N . VAL A 1 214 ? 27.335 11.674 30.643 1.00 5.77 214 VAL A N 1
ATOM 1638 C CA . VAL A 1 214 ? 26.547 12.861 30.791 1.00 6.43 214 VAL A CA 1
ATOM 1639 C C . VAL A 1 214 ? 25.111 12.415 30.863 1.00 6.17 214 VAL A C 1
ATOM 1640 O O . VAL A 1 214 ? 24.551 11.989 29.873 1.00 7.48 214 VAL A O 1
ATOM 1644 N N . GLY A 1 215 ? 24.519 12.545 32.043 1.00 6.34 215 GLY A N 1
ATOM 1645 C CA . GLY A 1 215 ? 23.151 12.119 32.285 1.00 5.84 215 GLY A CA 1
ATOM 1646 C C . GLY A 1 215 ? 22.199 13.226 31.899 1.00 5.78 215 GLY A C 1
ATOM 1647 O O . GLY A 1 215 ? 22.263 14.321 32.431 1.00 6.28 215 GLY A O 1
ATOM 1648 N N . LEU A 1 216 ? 21.303 12.933 30.964 1.00 6.79 216 LEU A N 1
ATOM 1649 C CA . LEU A 1 216 ? 20.427 13.958 30.429 1.00 6.37 216 LEU A CA 1
ATOM 1650 C C . LEU A 1 216 ? 19.033 13.419 30.231 1.00 7.08 216 LEU A C 1
ATOM 1651 O O . LEU A 1 216 ? 18.860 12.213 30.092 1.00 6.61 216 LEU A O 1
ATOM 1656 N N . PRO A 1 217 ? 18.045 14.328 30.182 1.00 7.16 217 PRO A N 1
ATOM 1657 C CA . PRO A 1 217 ? 16.684 13.939 29.828 1.00 7.45 217 PRO A CA 1
ATOM 1658 C C . PRO A 1 217 ? 16.606 13.759 28.319 1.00 7.43 217 PRO A C 1
ATOM 1659 O O . PRO A 1 217 ? 17.174 14.554 27.561 1.00 7.89 217 PRO A O 1
ATOM 1663 N N . ALA A 1 218 ? 15.917 12.723 27.882 1.00 7.93 218 ALA A N 1
ATOM 1664 C CA . ALA A 1 218 ? 15.903 12.417 26.452 1.00 8.50 218 ALA A CA 1
ATOM 1665 C C . ALA A 1 218 ? 14.907 13.297 25.703 1.00 9.83 218 ALA A C 1
ATOM 1666 O O . ALA A 1 218 ? 14.841 13.277 24.476 1.00 10.41 218 ALA A O 1
ATOM 1668 N N . SER A 1 219 ? 14.087 14.017 26.458 1.00 10.12 219 SER A N 1
ATOM 1669 C CA . SER A 1 219 ? 13.122 14.934 25.877 1.00 11.82 219 SER A CA 1
ATOM 1670 C C . SER A 1 219 ? 12.943 16.112 26.826 1.00 11.91 219 SER A C 1
ATOM 1671 O O . SER A 1 219 ? 13.184 15.981 28.036 1.00 11.75 219 SER A O 1
ATOM 1674 N N . PRO A 1 220 ? 12.506 17.263 26.292 1.00 12.26 220 PRO A N 1
ATOM 1675 C CA . PRO A 1 220 ? 12.168 18.336 27.238 1.00 12.85 220 PRO A CA 1
ATOM 1676 C C . PRO A 1 220 ? 11.028 17.937 28.172 1.00 13.02 220 PRO A C 1
ATOM 1677 O O . PRO A 1 220 ? 10.871 18.520 29.230 1.00 12.97 220 PRO A O 1
ATOM 1681 N N . GLU A 1 221 ? 10.247 16.943 27.768 1.00 13.42 221 GLU A N 1
ATOM 1682 C CA . GLU A 1 221 ? 9.133 16.486 28.589 1.00 15.48 221 GLU A CA 1
ATOM 1683 C C . GLU A 1 221 ? 9.609 15.632 29.767 1.00 15.12 221 GLU A C 1
ATOM 1684 O O . GLU A 1 221 ? 8.862 15.403 30.724 1.00 15.71 221 GLU A O 1
ATOM 1690 N N . ALA A 1 222 ? 10.853 15.172 29.695 1.00 15.12 222 ALA A N 1
ATOM 1691 C CA . ALA A 1 222 ? 11.381 14.243 30.698 1.00 15.89 222 ALA A CA 1
ATOM 1692 C C . ALA A 1 222 ? 12.083 14.946 31.858 1.00 16.31 222 ALA A C 1
ATOM 1693 O O . ALA A 1 222 ? 12.585 14.283 32.767 1.00 17.45 222 ALA A O 1
ATOM 1695 N N . ALA A 1 223 ? 12.114 16.276 31.825 1.00 15.99 223 ALA A N 1
ATOM 1696 C CA . ALA A 1 223 ? 12.734 17.061 32.886 1.00 15.80 223 ALA A CA 1
ATOM 1697 C C . ALA A 1 223 ? 12.183 18.474 32.945 1.00 15.40 223 ALA A C 1
ATOM 1698 O O . ALA A 1 223 ? 11.837 19.082 31.917 1.00 15.16 223 ALA A O 1
ATOM 1700 N N . GLY A 1 224 ? 12.109 19.020 34.157 1.00 14.26 224 GLY A N 1
ATOM 1701 C CA . GLY A 1 224 ? 11.664 20.394 34.329 1.00 13.86 224 GLY A CA 1
ATOM 1702 C C . GLY A 1 224 ? 12.681 21.386 33.808 1.00 13.80 224 GLY A C 1
ATOM 1703 O O . GLY A 1 224 ? 12.346 22.512 33.476 1.00 14.12 224 GLY A O 1
ATOM 1704 N N . SER A 1 225 ? 13.937 20.946 33.734 1.00 13.70 225 SER A N 1
ATOM 1705 C CA . SER A 1 225 ? 15.041 21.772 33.260 1.00 13.42 225 SER A CA 1
ATOM 1706 C C . SER A 1 225 ? 16.240 20.877 32.936 1.00 12.20 225 SER A C 1
ATOM 1707 O O . SER A 1 225 ? 16.313 19.737 33.409 1.00 11.42 225 SER A O 1
ATOM 1710 N N . GLY A 1 226 ? 17.165 21.407 32.129 1.00 11.29 226 GLY A N 1
ATOM 1711 C CA . GLY A 1 226 ? 18.414 20.716 31.851 1.00 9.77 226 GLY A CA 1
ATOM 1712 C C . GLY A 1 226 ? 18.433 19.979 30.530 1.00 9.42 226 GLY A C 1
ATOM 1713 O O . GLY A 1 226 ? 19.475 19.467 30.124 1.00 9.88 226 GLY A O 1
ATOM 1714 N N . TYR A 1 227 ? 17.284 19.918 29.855 1.00 8.71 227 TYR A N 1
ATOM 1715 C CA . TYR A 1 227 ? 17.254 19.298 28.555 1.00 8.60 227 TYR A CA 1
ATOM 1716 C C . TYR A 1 227 ? 18.211 20.026 27.614 1.00 9.10 227 TYR A C 1
ATOM 1717 O O . TYR A 1 227 ? 18.266 21.249 27.605 1.00 8.19 227 TYR A O 1
ATOM 1726 N N . VAL A 1 228 ? 18.962 19.263 26.841 1.00 8.81 228 VAL A N 1
ATOM 1727 C CA . VAL A 1 228 ? 19.895 19.850 25.899 1.00 8.98 228 VAL A CA 1
ATOM 1728 C C . VAL A 1 228 ? 19.524 19.357 24.514 1.00 9.58 228 VAL A C 1
ATOM 1729 O O . VAL A 1 228 ? 19.565 18.157 24.254 1.00 10.32 228 VAL A O 1
ATOM 1733 N N . PRO A 1 229 ? 19.126 20.275 23.627 1.00 10.57 229 PRO A N 1
ATOM 1734 C CA . PRO A 1 229 ? 18.806 19.862 22.266 1.00 10.62 229 PRO A CA 1
ATOM 1735 C C . PRO A 1 229 ? 19.988 19.090 21.692 1.00 11.59 229 PRO A C 1
ATOM 1736 O O . PRO A 1 229 ? 21.142 19.456 21.957 1.00 10.27 229 PRO A O 1
ATOM 1740 N N . PRO A 1 230 ? 19.718 17.994 20.972 1.00 12.36 230 PRO A N 1
ATOM 1741 C CA . PRO A 1 230 ? 20.790 17.099 20.536 1.00 11.90 230 PRO A CA 1
ATOM 1742 C C . PRO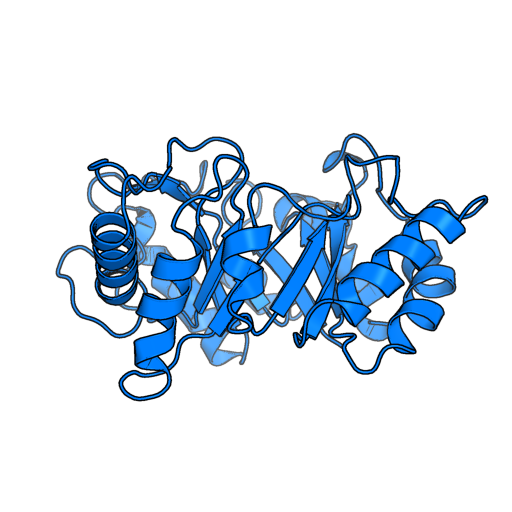 A 1 230 ? 21.890 17.845 19.776 1.00 12.04 230 PRO A C 1
ATOM 1743 O O . PRO A 1 230 ? 23.062 17.545 19.947 1.00 10.27 230 PRO A O 1
ATOM 1747 N N . GLN A 1 231 ? 21.531 18.832 18.971 1.00 12.28 231 GLN A N 1
ATOM 1748 C CA . GLN A 1 231 ? 22.577 19.538 18.228 1.00 13.59 231 GLN A CA 1
ATOM 1749 C C . GLN A 1 231 ? 23.497 20.319 19.149 1.00 13.23 231 GLN A C 1
ATOM 1750 O O . GLN A 1 231 ? 24.696 20.376 18.920 1.00 13.15 231 GLN A O 1
ATOM 1756 N N . GLN A 1 232 ? 22.926 20.908 20.191 1.00 12.34 232 GLN A N 1
ATOM 1757 C CA . GLN A 1 232 ? 23.729 21.582 21.194 1.00 12.82 232 GLN A CA 1
ATOM 1758 C C . GLN A 1 232 ? 24.597 20.593 21.927 1.00 12.03 232 GLN A C 1
ATOM 1759 O O . GLN A 1 232 ? 25.778 20.849 22.156 1.00 12.13 232 GLN A O 1
ATOM 1765 N N . LEU A 1 233 ? 24.007 19.454 22.297 1.00 10.71 233 LEU A N 1
ATOM 1766 C CA . LEU A 1 233 ? 24.774 18.401 22.937 1.00 10.54 233 LEU A CA 1
ATOM 1767 C C . LEU A 1 233 ? 25.970 18.049 22.062 1.00 10.21 233 LEU A C 1
ATOM 1768 O O . LEU A 1 233 ? 27.116 18.082 22.524 1.00 9.41 233 LEU A O 1
ATOM 1773 N N . ILE A 1 234 ? 25.701 17.784 20.783 1.00 10.08 234 ILE A N 1
ATOM 1774 C CA . ILE A 1 234 ? 26.739 17.351 19.871 1.00 10.20 234 ILE A CA 1
ATOM 1775 C C . ILE A 1 234 ? 27.796 18.443 19.734 1.00 10.54 234 ILE A C 1
ATOM 1776 O O . ILE A 1 234 ? 28.975 18.161 19.884 1.00 10.39 234 ILE A O 1
ATOM 1781 N N . ASN A 1 235 ? 27.352 19.679 19.497 1.00 10.27 235 ASN A N 1
ATOM 1782 C CA . ASN A 1 235 ? 28.264 20.732 19.082 1.00 10.33 235 ASN A CA 1
ATOM 1783 C C . ASN A 1 235 ? 29.006 21.341 20.227 1.00 10.62 235 ASN A C 1
ATOM 1784 O O . ASN A 1 235 ? 30.138 21.798 20.049 1.00 11.04 235 ASN A O 1
ATOM 1789 N N . GLN A 1 236 ? 28.356 21.376 21.392 1.00 10.57 236 GLN A N 1
ATOM 1790 C CA . GLN A 1 236 ? 28.861 22.186 22.500 1.00 10.76 236 GLN A CA 1
ATOM 1791 C C . GLN A 1 236 ? 29.297 21.369 23.697 1.00 10.93 236 GLN A C 1
ATOM 1792 O O . GLN A 1 236 ? 30.297 21.683 24.328 1.00 10.68 236 GLN A O 1
ATOM 1798 N N . VAL A 1 237 ? 28.563 20.308 23.999 1.00 9.80 237 VAL A N 1
ATOM 1799 C CA . VAL A 1 237 ? 28.859 19.514 25.189 1.00 9.99 237 VAL A CA 1
ATOM 1800 C C . VAL A 1 237 ? 29.898 18.452 24.871 1.00 9.72 237 VAL A C 1
ATOM 1801 O O . VAL A 1 237 ? 30.900 18.335 25.595 1.00 9.15 237 VAL A O 1
ATOM 1805 N N . LEU A 1 238 ? 29.661 17.676 23.809 1.00 9.40 238 LEU A N 1
ATOM 1806 C CA . LEU A 1 238 ? 30.504 16.508 23.520 1.00 9.71 238 LEU A CA 1
ATOM 1807 C C . LEU A 1 238 ? 31.983 16.844 23.258 1.00 9.79 238 LEU A C 1
ATOM 1808 O O . LEU A 1 238 ? 32.857 16.151 23.776 1.00 11.52 238 LEU A O 1
ATOM 1813 N N . PRO A 1 239 ? 32.272 17.903 22.480 1.00 10.42 239 PRO A N 1
ATOM 1814 C CA . PRO A 1 239 ? 33.693 18.216 22.297 1.00 11.08 239 PRO A CA 1
ATOM 1815 C C . PRO A 1 239 ? 34.409 18.513 23.600 1.00 11.40 239 PRO A C 1
ATOM 1816 O O . PRO A 1 239 ? 35.599 18.230 23.712 1.00 12.41 239 PRO A O 1
ATOM 1820 N N . PHE A 1 240 ? 33.682 19.074 24.568 1.00 11.15 240 PHE A N 1
ATOM 1821 C CA . PHE A 1 240 ? 34.240 19.335 25.875 1.00 10.60 240 PHE A CA 1
ATOM 1822 C C . PHE A 1 240 ? 34.378 18.073 26.726 1.00 10.52 240 PHE A C 1
ATOM 1823 O O . PHE A 1 240 ? 35.460 17.775 27.254 1.00 10.48 240 PHE A O 1
ATOM 1831 N N . VAL A 1 241 ? 33.284 17.330 26.879 1.00 9.57 241 VAL A N 1
ATOM 1832 C CA . VAL A 1 241 ? 33.338 16.173 27.765 1.00 9.89 241 VAL A CA 1
ATOM 1833 C C . VAL A 1 241 ? 34.262 15.100 27.223 1.00 10.46 241 VAL A C 1
ATOM 1834 O O . VAL A 1 241 ? 34.836 14.360 27.989 1.00 10.77 241 VAL A O 1
ATOM 1838 N N . LYS A 1 242 ? 34.407 15.034 25.903 1.00 11.25 242 LYS A N 1
ATOM 1839 C CA . LYS A 1 242 ? 35.262 14.025 25.291 1.00 13.85 242 LYS A CA 1
ATOM 1840 C C . LYS A 1 242 ? 36.732 14.221 25.631 1.00 15.00 242 LYS A C 1
ATOM 1841 O O . LYS A 1 242 ? 37.531 13.306 25.474 1.00 15.87 242 LYS A O 1
ATOM 1847 N N . ARG A 1 243 ? 37.082 15.425 26.078 1.00 15.63 243 ARG A N 1
ATOM 1848 C CA . ARG A 1 243 ? 38.445 15.718 26.516 1.00 17.58 243 ARG A CA 1
ATOM 1849 C C . ARG A 1 243 ? 38.788 14.965 27.792 1.00 17.03 243 ARG A C 1
ATOM 1850 O O . ARG A 1 243 ? 39.957 14.812 28.129 1.00 18.06 243 ARG A O 1
ATOM 1858 N N . SER A 1 244 ? 37.771 14.500 28.519 1.00 16.59 244 SER A N 1
ATOM 1859 C CA . SER A 1 244 ? 38.026 13.745 29.738 1.00 16.02 244 SER A CA 1
ATOM 1860 C C . SER A 1 244 ? 38.353 12.324 29.354 1.00 15.14 244 SER A C 1
ATOM 1861 O O . SER A 1 244 ? 37.585 11.687 28.624 1.00 14.33 244 SER A O 1
ATOM 1864 N N . PRO A 1 245 ? 39.494 11.804 29.825 1.00 14.94 245 PRO A N 1
ATOM 1865 C CA . PRO A 1 245 ? 39.712 10.384 29.590 1.00 14.38 245 PRO A CA 1
ATOM 1866 C C . PRO A 1 245 ? 38.645 9.513 30.253 1.00 13.42 245 PRO A C 1
ATOM 1867 O O . PRO A 1 245 ? 38.438 8.372 29.827 1.00 13.75 245 PRO A O 1
ATOM 1871 N N . LYS A 1 246 ? 37.969 10.045 31.273 1.00 12.35 246 LYS A N 1
ATOM 1872 C CA . LYS A 1 246 ? 36.912 9.258 31.920 1.00 11.59 246 LYS A CA 1
ATOM 1873 C C . LYS A 1 246 ? 35.583 9.316 31.193 1.00 10.67 246 LYS A C 1
ATOM 1874 O O . LYS A 1 246 ? 34.636 8.641 31.581 1.00 10.52 246 LYS A O 1
ATOM 1880 N N . TYR A 1 247 ? 35.521 10.093 30.123 1.00 9.83 247 TYR A N 1
ATOM 1881 C CA . TYR A 1 247 ? 34.271 10.205 29.385 1.00 9.20 247 TYR A CA 1
ATOM 1882 C C . TYR A 1 247 ? 33.857 8.859 28.812 1.00 9.43 247 TYR A C 1
ATOM 1883 O O . TYR A 1 247 ? 34.640 8.191 28.105 1.00 8.74 247 TYR A O 1
ATOM 1892 N N . GLY A 1 248 ? 32.630 8.453 29.134 1.00 8.20 248 GLY A N 1
ATOM 1893 C CA . GLY A 1 248 ? 32.090 7.188 28.668 1.00 8.63 248 GLY A CA 1
ATOM 1894 C C . GLY A 1 248 ? 30.983 7.342 27.651 1.00 8.24 248 GLY A C 1
ATOM 1895 O O . GLY A 1 248 ? 30.675 6.403 26.892 1.00 8.34 248 GLY A O 1
ATOM 1896 N N . GLY A 1 249 ? 30.336 8.505 27.670 1.00 8.29 249 GLY A N 1
ATOM 1897 C CA . GLY A 1 249 ? 29.192 8.720 26.807 1.00 8.06 249 GLY A CA 1
ATOM 1898 C C . GLY A 1 249 ? 28.094 9.520 27.468 1.00 7.72 249 GLY A C 1
ATOM 1899 O O . GLY A 1 249 ? 28.355 10.353 28.330 1.00 7.90 249 GLY A O 1
ATOM 1900 N N . VAL A 1 250 ? 26.859 9.200 27.080 1.00 7.17 250 VAL A N 1
ATOM 1901 C CA . VAL A 1 250 ? 25.706 9.956 27.484 1.00 6.76 250 VAL A CA 1
ATOM 1902 C C . VAL A 1 250 ? 24.696 8.956 28.061 1.00 6.05 250 VAL A C 1
ATOM 1903 O O . VAL A 1 250 ? 24.531 7.869 27.518 1.00 6.32 250 VAL A O 1
ATOM 1907 N N . MET A 1 251 ? 24.037 9.338 29.150 1.00 5.99 251 MET A N 1
ATOM 1908 C CA . MET A 1 251 ? 23.007 8.519 29.718 1.00 5.45 251 MET A CA 1
ATOM 1909 C C . MET A 1 251 ? 21.723 9.278 29.512 1.00 4.93 251 MET A C 1
ATOM 1910 O O . MET A 1 251 ? 21.665 10.506 29.658 1.00 5.11 251 MET A O 1
ATOM 1915 N N . LEU A 1 252 ? 20.687 8.555 29.143 1.00 5.02 252 LEU A N 1
ATOM 1916 C CA . LEU A 1 252 ? 19.442 9.209 28.867 1.00 5.53 252 LEU A CA 1
ATOM 1917 C C . LEU A 1 252 ? 18.350 8.703 29.793 1.00 6.01 252 LEU A C 1
ATOM 1918 O O . LEU A 1 252 ? 18.144 7.489 29.922 1.00 5.88 252 LEU A O 1
ATOM 1923 N N . TRP A 1 253 ? 17.626 9.643 30.394 1.00 6.76 253 TRP A N 1
ATOM 1924 C CA . TRP A 1 253 ? 16.352 9.338 31.039 1.00 6.62 253 TRP A CA 1
ATOM 1925 C C . TRP A 1 253 ? 15.265 9.823 30.086 1.00 7.22 253 TRP A C 1
ATOM 1926 O O . TRP A 1 253 ? 15.193 11.008 29.856 1.00 6.72 253 TRP A O 1
ATOM 1937 N N . ASP A 1 254 ? 14.430 8.951 29.513 1.00 7.32 254 ASP A N 1
ATOM 1938 C CA . ASP A 1 254 ? 14.403 7.496 29.685 1.00 7.28 254 ASP A CA 1
ATOM 1939 C C . ASP A 1 254 ? 14.040 6.863 28.338 1.00 6.15 254 ASP A C 1
ATOM 1940 O O . ASP A 1 254 ? 13.869 7.566 27.345 1.00 5.67 254 ASP A O 1
ATOM 1945 N N . ARG A 1 255 ? 13.844 5.551 28.317 1.00 6.60 255 ARG A N 1
ATOM 1946 C CA . ARG A 1 255 ? 13.515 4.890 27.054 1.00 6.27 255 ARG A CA 1
ATOM 1947 C C . ARG A 1 255 ? 12.264 5.516 26.406 1.00 6.26 255 ARG A C 1
ATOM 1948 O O . ARG A 1 255 ? 12.256 5.799 25.200 1.00 6.67 255 ARG A O 1
ATOM 1956 N N . PHE A 1 256 ? 11.220 5.723 27.201 1.00 6.24 256 PHE A N 1
ATOM 1957 C CA . PHE A 1 256 ? 9.993 6.306 26.682 1.00 7.50 256 PHE A CA 1
ATOM 1958 C C . PHE A 1 256 ? 10.241 7.618 25.938 1.00 7.74 256 PHE A C 1
ATOM 1959 O O . PHE A 1 256 ? 9.802 7.808 24.799 1.00 7.79 256 PHE A O 1
ATOM 1967 N N . ASN A 1 257 ? 10.927 8.530 26.607 1.00 7.57 257 ASN A N 1
ATOM 1968 C CA . ASN A 1 257 ? 11.157 9.845 26.049 1.00 7.82 257 ASN A CA 1
ATOM 1969 C C . ASN A 1 257 ? 12.125 9.832 24.889 1.00 7.53 257 ASN A C 1
ATOM 1970 O O . ASN A 1 257 ? 12.011 10.622 23.946 1.00 8.97 257 ASN A O 1
ATOM 1975 N N . ASP A 1 258 ? 13.093 8.933 24.967 1.00 7.47 258 ASP A N 1
ATOM 1976 C CA . ASP A 1 258 ? 14.051 8.761 23.894 1.00 7.93 258 ASP A CA 1
ATOM 1977 C C . ASP A 1 258 ? 13.327 8.262 22.657 1.00 8.98 258 ASP A C 1
ATOM 1978 O O . ASP A 1 258 ? 13.550 8.761 21.568 1.00 8.97 258 ASP A O 1
ATOM 1983 N N . LEU A 1 259 ? 12.435 7.283 22.840 1.00 10.12 259 LEU A N 1
ATOM 1984 C CA . LEU A 1 259 ? 11.628 6.786 21.714 1.00 11.49 259 LEU A CA 1
ATOM 1985 C C . LEU A 1 259 ? 10.854 7.920 21.070 1.00 12.52 259 LEU A C 1
ATOM 1986 O O . LEU A 1 259 ? 10.743 8.017 19.838 1.00 12.98 259 LEU A O 1
ATOM 1991 N N . LYS A 1 260 ? 10.330 8.793 21.924 1.00 13.22 260 LYS A N 1
ATOM 1992 C CA . LYS A 1 260 ? 9.541 9.931 21.485 1.00 14.82 260 LYS A CA 1
ATOM 1993 C C . LYS A 1 260 ? 10.367 10.874 20.620 1.00 14.36 260 LYS A C 1
ATOM 1994 O O . LYS A 1 260 ? 9.954 11.242 19.517 1.00 16.52 260 LYS A O 1
ATOM 2000 N N . THR A 1 261 ? 11.558 11.233 21.080 1.00 13.14 261 THR A N 1
ATOM 2001 C CA . THR A 1 261 ? 12.335 12.289 20.422 1.00 12.83 261 THR A CA 1
ATOM 2002 C C . THR A 1 261 ? 13.430 11.814 19.480 1.00 11.91 261 THR A C 1
ATOM 2003 O O . THR A 1 261 ? 13.988 12.617 18.706 1.00 11.96 261 THR A O 1
ATOM 2007 N N . LYS A 1 262 ? 13.761 10.529 19.576 1.00 11.14 262 LYS A N 1
ATOM 2008 C CA . LYS A 1 262 ? 14.840 9.926 18.791 1.00 10.87 262 LYS A CA 1
ATOM 2009 C C . LYS A 1 262 ? 16.159 10.567 19.171 1.00 10.32 262 LYS A C 1
ATOM 2010 O O . LYS A 1 262 ? 17.064 10.654 18.375 1.00 9.20 262 LYS A O 1
ATOM 2016 N N . TYR A 1 263 ? 16.244 11.012 20.411 1.00 9.47 263 TYR A N 1
ATOM 2017 C CA . TYR A 1 263 ? 17.405 11.739 20.879 1.00 9.53 263 TYR A CA 1
ATOM 2018 C C . TYR A 1 263 ? 18.659 10.901 20.686 1.00 8.74 263 TYR A C 1
ATOM 2019 O O . TYR A 1 263 ? 19.634 11.350 20.118 1.00 8.70 263 TYR A O 1
ATOM 2028 N N . SER A 1 264 ? 18.645 9.673 21.182 1.00 8.94 264 SER A N 1
ATOM 2029 C CA . SER A 1 264 ? 19.817 8.825 21.071 1.00 8.43 264 SER A CA 1
ATOM 2030 C C . SER A 1 264 ? 20.243 8.652 19.614 1.00 8.75 264 SER A C 1
ATOM 2031 O O . SER A 1 264 ? 21.439 8.689 19.318 1.00 8.83 264 SER A O 1
ATOM 2034 N N . SER A 1 265 ? 19.276 8.452 18.723 1.00 8.91 265 SER A N 1
ATOM 2035 C CA . SER A 1 265 ? 19.611 8.220 17.307 1.00 9.81 265 SER A CA 1
ATOM 2036 C C . SER A 1 265 ? 20.364 9.411 16.733 1.00 10.68 265 SER A C 1
ATOM 2037 O O . SER A 1 265 ? 21.243 9.246 15.868 1.00 10.27 265 SER A O 1
ATOM 2040 N N . LYS A 1 266 ? 20.027 10.604 17.227 1.00 11.15 266 LYS A N 1
ATOM 2041 C CA . LYS A 1 266 ? 20.620 11.840 16.743 1.00 12.01 266 LYS A CA 1
ATOM 2042 C C . LYS A 1 266 ? 22.064 12.016 17.243 1.00 12.34 266 LYS A C 1
ATOM 2043 O O . LYS A 1 266 ? 22.908 12.553 16.529 1.00 13.08 266 LYS A O 1
ATOM 2049 N N . ILE A 1 267 ? 22.347 11.527 18.448 1.00 11.48 267 ILE A N 1
ATOM 2050 C CA . ILE A 1 267 ? 23.645 11.729 19.065 1.00 11.83 267 ILE A CA 1
ATOM 2051 C C . ILE A 1 267 ? 24.560 10.510 18.979 1.00 12.00 267 ILE A C 1
ATOM 2052 O O . ILE A 1 267 ? 25.758 10.597 19.232 1.00 12.04 267 ILE A O 1
ATOM 2057 N N . LYS A 1 268 ? 23.980 9.364 18.623 1.00 12.68 268 LYS A N 1
ATOM 2058 C CA . LYS A 1 268 ? 24.698 8.107 18.567 1.00 13.82 268 LYS A CA 1
ATOM 2059 C C . LYS A 1 268 ? 26.023 8.226 17.790 1.00 14.77 268 LYS A C 1
ATOM 2060 O O . LYS A 1 268 ? 27.039 7.737 18.268 1.00 14.70 268 LYS A O 1
ATOM 2066 N N . PRO A 1 269 ? 25.987 8.839 16.589 1.00 15.59 269 PRO A N 1
ATOM 2067 C CA . PRO A 1 269 ? 27.212 8.981 15.777 1.00 16.40 269 PRO A CA 1
ATOM 2068 C C . PRO A 1 269 ? 28.284 9.855 16.425 1.00 15.59 269 PRO A C 1
ATOM 2069 O O . PRO A 1 269 ? 29.458 9.773 16.041 1.00 15.60 269 PRO A O 1
ATOM 2073 N N . SER A 1 270 ? 27.884 10.675 17.393 1.00 14.03 270 SER A N 1
ATOM 2074 C CA . SER A 1 270 ? 28.778 11.663 17.981 1.00 14.04 270 SER A CA 1
ATOM 2075 C C . SER A 1 270 ? 29.271 11.319 19.374 1.00 13.68 270 SER A C 1
ATOM 2076 O O . SER A 1 270 ? 30.320 11.789 19.798 1.00 14.09 270 SER A O 1
ATOM 2079 N N . VAL A 1 271 ? 28.516 10.507 20.097 1.00 13.15 271 VAL A N 1
ATOM 2080 C CA . VAL A 1 271 ? 28.876 10.191 21.470 1.00 13.68 271 VAL A CA 1
ATOM 2081 C C . VAL A 1 271 ? 30.201 9.423 21.525 1.00 14.01 271 VAL A C 1
ATOM 2082 O O . VAL A 1 271 ? 30.970 9.546 22.477 1.00 14.32 271 VAL A O 1
#

Secondary structure (DSSP, 8-state):
-EEEEEESS-TTS--HHHHHHTS--SEEEEEEEEEBSTTPPPEE--GGG--TGGGTTTTHHHHHHHHHTTT-EEEEEEE-SSS-B---SHHHHHHHHHHHHHHHSSS--TT-TT-S---SEEEEE--S--TTHHHHHHHHHGGGGSSS--EEEE--BSSSSPTTTHHHHHTS--SEEEEE-SS-TTTS--TT-THHHHHHHHHHHHH-SSEEEEEEESSGGG-SS----HHHIIIIIHHHHTTSTTEEEEEEE-HHHHHHHTHHHHHTTT-

Solvent-accessible surface area: 10785 Å² total; per-residue (Å²): 73,5,2,0,0,3,7,0,50,46,37,55,1,35,80,4,37,47,0,1,89,44,34,28,3,82,6,0,0,1,0,10,0,12,50,0,3,40,75,78,182,38,71,6,65,1,41,68,46,25,93,31,65,146,28,40,0,125,102,11,2,81,3,0,80,18,0,55,189,137,66,12,58,0,0,0,0,0,0,0,65,99,17,56,2,36,13,72,41,56,119,23,0,95,67,9,0,38,47,0,31,49,12,3,1,34,12,224,34,128,55,14,12,3,8,111,8,47,2,19,0,0,0,0,11,3,78,78,55,5,58,77,1,26,9,0,0,120,69,0,21,105,26,48,230,72,34,106,95,2,53,1,0,0,4,0,54,1,29,57,69,12,140,12,0,50,107,0,3,74,19,54,54,8,52,24,0,0,0,7,0,19,80,22,95,116,5,6,7,73,49,69,104,44,64,68,1,95,101,10,0,86,98,1,10,83,49,33,128,8,92,0,15,0,0,0,0,0,0,78,122,18,15,80,36,9,55,1,54,20,99,52,0,33,99,65,1,2,67,35,0,99,197,22,121,55,26,10,0,0,0,0,56,8,7,60,14,2,71,112,37,109,1,0,52,98,0,100,115,26,15

Foldseek 3Di:
DFEEAEAQADLVLDALLVVQVVVLGQEYEYQAQAEFAPPDDTDGHRHPNFDLVQLRQQCSLVSCVSNVVVNHAYAHEYHDDPGDYDHDDLVRLLVRLVVCCCQAAVHHDPRNSNHDHHGQAYEYAHQDDQPNLLSNLVNNCVCCVPNPDYAYEYEAEQDPPRRNHPSNQVNLRHAEYEYAQAPPVQQAADPVDRCSVLVSLVVVLVPHDYQYAHEAELACVRGVTRHDQLVCCQPPVLVRSVVRPSHDYHYYYHSRSCVVRVSSVSCVVRD

Nearest PDB structures (foldseek):
  2gsj-a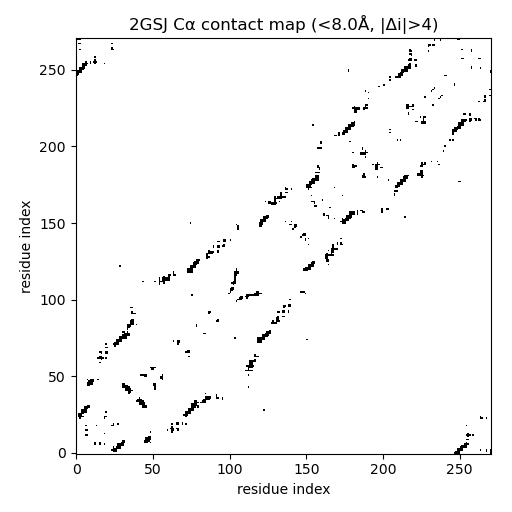ssembly1_A  TM=1.004E+00  e=8.467E-61  Parkia platycephala
  1llo-assembly1_A  TM=9.850E-01  e=9.027E-46  Hevea brasiliensis
  1kr1-assembly1_A  TM=9.858E-01  e=1.177E-44  Hevea brasiliensis
  6idn-assembly1_A  TM=9.671E-01  e=1.415E-38  Ipomoea carnea
  3mu7-assembly1_A  TM=9.404E-01  e=3.075E-30  Scadoxus multiflorus

Radius of gyration: 17.19 Å; Cα contacts (8 Å, |Δi|>4): 659; chains: 1; bounding box: 37×50×43 Å